Protein AF-A0A2W7NBF2-F1 (afdb_monomer)

pLDDT: mean 94.04, std 8.9, range [37.84, 98.88]

Sequence (309 aa):
MLANCMRQADPTRPVISAMTTWDKDWEIFDPLMAAHDVCGYNYELRRAPADHQRVPSRIILQTESYPRDAFANWTLVQSNNYVIGDFVWTALDYLGESGIGHWYYSGDAPGEHWERDLFPWHGAYCGGIDLLGWRKPISHYRSMLYNNTEQLYLAVREPNPDPLQITETKWAVWPTWESWTWPGFEGKELQVEVYSKYPKVRLYLNKKLIGEQATTEAQQFKATFTVPYTSGELNAVGLTDNNEVETATLKTSGDAARIKLKADRTTISANGQDLSFIAVEITDNDGVIRIHPSNPIYLYQVPVDKLRQ

Structure (mmCIF, N/CA/C/O backbone):
data_AF-A0A2W7NBF2-F1
#
_entry.id   AF-A0A2W7NBF2-F1
#
loop_
_atom_site.group_PDB
_atom_site.id
_atom_site.type_symbol
_atom_site.label_atom_id
_atom_site.label_alt_id
_atom_site.label_comp_id
_atom_site.label_asym_id
_atom_site.label_entity_id
_atom_site.label_seq_id
_atom_site.pdbx_PDB_ins_code
_atom_site.Cartn_x
_atom_site.Cartn_y
_atom_site.Cartn_z
_atom_site.occupancy
_atom_site.B_iso_or_equiv
_atom_site.auth_seq_id
_atom_site.auth_comp_id
_atom_site.auth_asym_id
_atom_site.auth_atom_id
_atom_site.pdbx_PDB_model_num
ATOM 1 N N . MET A 1 1 ? 24.271 -19.031 -24.318 1.00 81.44 1 MET A N 1
ATOM 2 C CA . MET A 1 1 ? 23.632 -18.011 -23.455 1.00 81.44 1 MET A CA 1
ATOM 3 C C . MET A 1 1 ? 22.291 -18.546 -22.982 1.00 81.44 1 MET A C 1
ATOM 5 O O . MET A 1 1 ? 21.598 -19.134 -23.805 1.00 81.44 1 MET A O 1
ATOM 9 N N . LEU A 1 2 ? 21.933 -18.350 -21.707 1.00 94.62 2 LEU A N 1
ATOM 10 C CA . LEU A 1 2 ? 20.672 -18.840 -21.118 1.00 94.62 2 LEU A CA 1
ATOM 11 C C . LEU A 1 2 ? 19.435 -18.425 -21.930 1.00 94.62 2 LEU A C 1
ATOM 13 O O . LEU A 1 2 ? 18.563 -19.254 -22.166 1.00 94.62 2 LEU A O 1
ATOM 17 N N . ALA A 1 3 ? 19.413 -17.195 -22.452 1.00 95.00 3 ALA A N 1
ATOM 18 C CA . ALA A 1 3 ? 18.319 -16.691 -23.282 1.00 95.00 3 ALA A CA 1
ATOM 19 C C . ALA A 1 3 ? 18.031 -17.568 -24.518 1.00 95.00 3 ALA A C 1
ATOM 21 O O . ALA A 1 3 ? 16.874 -17.797 -24.858 1.00 95.00 3 ALA A O 1
ATOM 22 N N . ASN A 1 4 ? 19.062 -18.128 -25.162 1.00 95.19 4 ASN A N 1
ATOM 23 C CA . ASN A 1 4 ? 18.863 -19.022 -26.309 1.00 95.19 4 ASN A CA 1
ATOM 24 C C . ASN A 1 4 ? 18.272 -20.367 -25.878 1.00 95.19 4 ASN A C 1
ATOM 26 O O . ASN A 1 4 ? 17.421 -20.898 -26.582 1.00 95.19 4 ASN A O 1
ATOM 30 N N . CYS A 1 5 ? 18.689 -20.896 -24.724 1.00 97.00 5 CYS A N 1
ATOM 31 C CA . CYS A 1 5 ? 18.106 -22.120 -24.177 1.00 97.00 5 CYS A CA 1
ATOM 32 C C . CYS A 1 5 ? 16.618 -21.922 -23.852 1.00 97.00 5 CYS A C 1
ATOM 34 O O . CYS A 1 5 ? 15.814 -22.795 -24.157 1.00 97.00 5 CYS A O 1
ATOM 36 N N . MET A 1 6 ? 16.246 -20.763 -23.290 1.00 96.94 6 MET A N 1
ATOM 37 C CA . MET A 1 6 ? 14.843 -20.432 -23.008 1.00 96.94 6 MET A CA 1
ATOM 38 C C . MET A 1 6 ? 14.016 -20.352 -24.291 1.00 96.94 6 MET A C 1
ATOM 40 O O . MET A 1 6 ? 13.002 -21.030 -24.382 1.00 96.94 6 MET A O 1
ATOM 44 N N . ARG A 1 7 ? 14.488 -19.637 -25.321 1.00 96.62 7 ARG A N 1
ATOM 45 C CA . ARG A 1 7 ? 13.776 -19.541 -26.612 1.00 96.62 7 ARG A CA 1
ATOM 46 C C . ARG A 1 7 ? 13.659 -20.880 -27.345 1.00 96.62 7 ARG A C 1
ATOM 48 O O . ARG A 1 7 ? 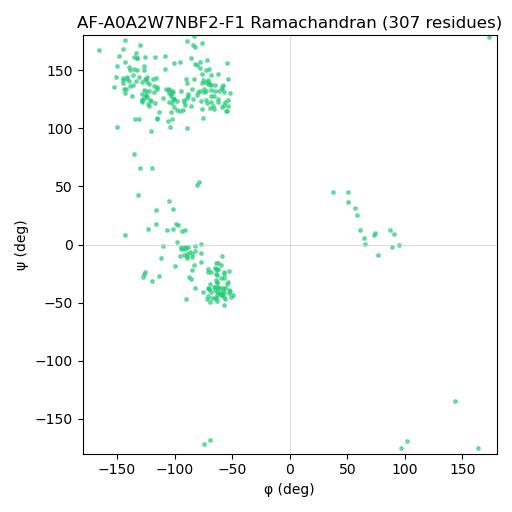12.695 -21.091 -28.071 1.00 96.62 7 ARG A O 1
ATOM 55 N N . GLN A 1 8 ? 14.631 -21.779 -27.176 1.00 97.88 8 GLN A N 1
ATOM 56 C CA . GLN A 1 8 ? 14.551 -23.142 -27.714 1.00 97.88 8 GLN A CA 1
ATOM 57 C C . GLN A 1 8 ? 13.508 -23.993 -26.982 1.00 97.88 8 GLN A C 1
ATOM 59 O O . GLN A 1 8 ? 12.835 -24.796 -27.621 1.00 97.88 8 GLN A O 1
ATOM 64 N N . ALA A 1 9 ? 13.390 -23.832 -25.663 1.00 98.00 9 ALA A N 1
ATOM 65 C CA . ALA A 1 9 ? 12.417 -24.560 -24.855 1.00 98.00 9 ALA A CA 1
ATOM 66 C C . ALA A 1 9 ? 10.990 -24.014 -25.030 1.00 98.00 9 ALA A C 1
ATOM 68 O O . ALA A 1 9 ? 10.042 -24.790 -25.123 1.00 98.00 9 ALA A O 1
ATOM 69 N N . ASP A 1 10 ? 10.844 -22.692 -25.088 1.00 98.25 10 ASP A N 1
ATOM 70 C CA . ASP A 1 10 ? 9.574 -21.997 -25.254 1.00 98.25 10 ASP A CA 1
ATOM 71 C C . ASP A 1 10 ? 9.771 -20.664 -26.004 1.00 98.25 10 ASP A C 1
ATOM 73 O O . ASP A 1 10 ? 10.181 -19.665 -25.409 1.00 98.25 10 ASP A O 1
ATOM 77 N N . PRO A 1 11 ? 9.459 -20.608 -27.309 1.00 96.75 11 PRO A N 1
ATOM 78 C CA . PRO A 1 11 ? 9.544 -19.376 -28.086 1.00 96.75 11 PRO A CA 1
ATOM 79 C C . PRO A 1 11 ? 8.309 -18.472 -27.929 1.00 96.75 11 PRO A C 1
ATOM 81 O O . PRO A 1 11 ? 8.244 -17.423 -28.565 1.00 96.75 11 PRO A O 1
ATOM 84 N N . THR A 1 12 ? 7.296 -18.875 -27.151 1.00 98.31 12 THR A N 1
ATOM 85 C CA . THR A 1 12 ? 6.005 -18.164 -27.075 1.00 98.31 12 THR A CA 1
ATOM 86 C C . THR A 1 12 ? 5.966 -17.066 -26.012 1.00 98.31 12 THR A C 1
ATOM 88 O O . THR A 1 12 ? 5.002 -16.301 -25.965 1.00 98.31 12 THR A O 1
ATOM 91 N N . ARG A 1 13 ? 6.996 -16.972 -25.161 1.00 98.06 13 ARG A N 1
ATOM 92 C CA . ARG A 1 13 ? 7.084 -16.013 -24.051 1.00 98.06 13 ARG A CA 1
ATOM 93 C C . ARG A 1 13 ? 8.373 -15.190 -24.135 1.00 98.06 13 ARG A C 1
ATOM 95 O O . ARG A 1 13 ? 9.412 -15.744 -24.490 1.00 98.06 13 ARG A O 1
ATOM 102 N N . PRO A 1 14 ? 8.327 -13.889 -23.797 1.00 97.81 14 PRO A N 1
ATOM 103 C CA . PRO A 1 14 ? 9.506 -13.034 -23.830 1.00 97.81 14 PRO A CA 1
ATOM 104 C C . PRO A 1 14 ? 10.514 -13.440 -22.752 1.00 97.81 14 PRO A C 1
ATOM 106 O O . PRO A 1 14 ? 10.155 -13.681 -21.599 1.00 97.81 14 PRO A O 1
ATOM 109 N N . VAL A 1 15 ? 11.792 -13.460 -23.115 1.00 97.94 15 VAL A N 1
ATOM 110 C CA . VAL A 1 15 ? 12.900 -13.618 -22.174 1.00 97.94 15 VAL A CA 1
ATOM 111 C C . VAL A 1 15 ? 13.194 -12.268 -21.524 1.00 97.94 15 VAL A C 1
ATOM 113 O O . VAL A 1 15 ? 13.415 -11.272 -22.214 1.00 97.94 15 VAL A O 1
ATOM 116 N N . ILE A 1 16 ? 13.253 -12.255 -20.193 1.00 97.62 16 ILE A N 1
ATOM 117 C CA . ILE A 1 16 ? 13.533 -11.082 -19.358 1.00 97.62 16 ILE A CA 1
ATOM 118 C C . ILE A 1 16 ? 14.453 -11.468 -18.191 1.00 97.62 16 ILE A C 1
ATOM 120 O O . ILE A 1 16 ? 14.434 -12.607 -17.724 1.00 97.62 16 ILE A O 1
ATOM 124 N N . SER A 1 17 ? 15.232 -10.506 -17.702 1.00 96.19 17 SER A N 1
ATOM 125 C CA . SER A 1 17 ? 15.919 -10.559 -16.410 1.00 96.19 17 SER A CA 1
ATOM 126 C C . SER A 1 17 ? 15.700 -9.256 -15.649 1.00 96.19 17 SER A C 1
ATOM 128 O O . SER A 1 17 ? 15.398 -8.235 -16.262 1.00 96.19 17 SER A O 1
ATOM 130 N N . ALA A 1 18 ? 15.908 -9.285 -14.337 1.00 96.69 18 ALA A N 1
ATOM 131 C CA . ALA A 1 18 ? 15.878 -8.112 -13.476 1.00 96.69 18 ALA A CA 1
ATOM 132 C C . ALA A 1 18 ? 17.283 -7.497 -13.354 1.00 96.69 18 ALA A C 1
ATOM 134 O O . ALA A 1 18 ? 18.216 -8.169 -12.908 1.00 96.69 18 ALA A O 1
ATOM 135 N N . MET A 1 19 ? 17.453 -6.237 -13.764 1.00 95.81 19 MET A N 1
ATOM 136 C CA . MET A 1 19 ? 18.721 -5.512 -13.643 1.00 95.81 19 MET A CA 1
ATOM 137 C C . MET A 1 19 ? 18.642 -4.490 -12.513 1.00 95.81 19 MET A C 1
ATOM 139 O O . MET A 1 19 ? 17.721 -3.677 -12.470 1.00 95.81 19 MET A O 1
ATOM 143 N N . THR A 1 20 ? 19.638 -4.504 -11.629 1.00 94.19 20 THR A N 1
ATOM 144 C CA . THR A 1 20 ? 19.791 -3.548 -10.526 1.00 94.19 20 THR A CA 1
ATOM 145 C C . THR A 1 20 ? 21.225 -3.029 -10.469 1.00 94.19 20 THR A C 1
ATOM 147 O O . THR A 1 20 ? 22.165 -3.735 -10.846 1.00 94.19 20 THR A O 1
ATOM 150 N N . THR A 1 21 ? 21.412 -1.801 -9.995 1.00 90.50 21 THR A N 1
ATOM 151 C CA . THR A 1 21 ? 22.727 -1.226 -9.693 1.00 90.50 21 THR A CA 1
ATOM 152 C C . THR A 1 21 ? 22.611 -0.320 -8.480 1.00 90.50 21 THR A C 1
ATOM 154 O O . THR A 1 21 ? 21.622 0.390 -8.326 1.00 90.50 21 THR A O 1
ATOM 157 N N . TRP A 1 22 ? 23.644 -0.328 -7.645 1.00 80.62 22 TRP A N 1
ATOM 158 C CA . TRP A 1 22 ? 23.752 0.560 -6.488 1.00 80.62 22 TRP A CA 1
ATOM 159 C C . TRP A 1 22 ? 24.905 1.566 -6.649 1.00 80.62 22 TRP A C 1
ATOM 161 O O . TRP A 1 22 ? 24.805 2.683 -6.149 1.00 80.62 22 TRP A O 1
ATOM 171 N N . ASP A 1 23 ? 25.945 1.217 -7.430 1.00 71.06 23 ASP A N 1
ATOM 172 C CA . ASP A 1 23 ? 27.239 1.926 -7.423 1.00 71.06 23 ASP A CA 1
ATOM 173 C C . ASP A 1 23 ? 27.917 2.050 -8.815 1.00 71.06 23 ASP A C 1
ATOM 175 O O . ASP A 1 23 ? 29.090 2.418 -8.899 1.00 71.06 23 ASP A O 1
ATOM 179 N N . LYS A 1 24 ? 27.242 1.680 -9.920 1.00 67.75 24 LYS A N 1
ATOM 180 C CA . LYS A 1 24 ? 27.842 1.586 -11.277 1.00 67.75 24 LYS A CA 1
ATOM 181 C C . LYS A 1 24 ? 26.986 2.205 -12.387 1.00 67.75 24 LYS A C 1
ATOM 183 O O . LYS A 1 24 ? 25.768 2.314 -12.235 1.00 67.75 24 LYS A O 1
ATOM 188 N N . ASP A 1 25 ? 27.637 2.498 -13.520 1.00 85.12 25 ASP A N 1
ATOM 189 C CA . ASP A 1 25 ? 27.030 2.956 -14.779 1.00 85.12 25 ASP A CA 1
ATOM 190 C C . ASP A 1 25 ? 25.928 2.002 -15.245 1.00 85.12 25 ASP A C 1
ATOM 192 O O . ASP A 1 25 ? 26.165 0.822 -15.498 1.00 85.12 25 ASP A O 1
ATOM 196 N N . TRP A 1 26 ? 24.708 2.519 -15.359 1.00 92.62 26 TRP A N 1
ATOM 197 C CA . TRP A 1 26 ? 23.523 1.753 -15.744 1.00 92.62 26 TRP A CA 1
ATOM 198 C C . TRP A 1 26 ? 23.622 1.187 -17.166 1.00 92.62 26 TRP A C 1
ATOM 200 O O . TRP A 1 26 ? 23.167 0.076 -17.438 1.00 92.62 26 TRP A O 1
ATOM 210 N N . GLU A 1 27 ? 24.290 1.916 -18.058 1.00 92.44 27 GLU A N 1
ATOM 211 C CA . GLU A 1 27 ? 24.524 1.545 -19.452 1.00 92.44 27 GLU A CA 1
ATOM 212 C C . GLU A 1 27 ? 25.365 0.266 -19.598 1.00 92.44 27 GLU A C 1
ATOM 214 O O . GLU A 1 27 ? 25.331 -0.377 -20.649 1.00 92.44 27 GLU A O 1
ATOM 219 N N . ILE A 1 28 ? 26.055 -0.185 -18.539 1.00 93.06 28 ILE A N 1
ATOM 220 C CA . ILE A 1 28 ? 26.759 -1.476 -18.544 1.00 93.06 28 ILE A CA 1
ATOM 221 C C . ILE A 1 28 ? 25.818 -2.649 -18.860 1.00 93.06 28 ILE A C 1
ATOM 223 O O . ILE A 1 28 ? 26.259 -3.681 -19.370 1.00 93.06 28 ILE A O 1
ATOM 227 N N . PHE A 1 29 ? 24.520 -2.496 -18.583 1.00 94.94 29 PHE A N 1
ATOM 228 C CA . PHE A 1 29 ? 23.514 -3.510 -18.864 1.00 94.94 29 PHE A CA 1
ATOM 229 C C . PHE A 1 29 ? 23.021 -3.507 -20.310 1.00 94.94 29 PHE A C 1
ATOM 231 O O . PHE A 1 29 ? 22.294 -4.427 -20.674 1.00 94.94 29 PHE A O 1
ATOM 238 N N . ASP A 1 30 ? 23.417 -2.562 -21.167 1.00 94.94 30 ASP A N 1
ATOM 239 C CA . ASP A 1 30 ? 22.911 -2.495 -22.543 1.00 94.94 30 ASP A CA 1
ATOM 240 C C . ASP A 1 30 ? 23.135 -3.770 -23.362 1.00 94.94 30 ASP A C 1
ATOM 242 O O . ASP A 1 30 ? 22.179 -4.226 -23.996 1.00 94.94 30 ASP A O 1
ATOM 246 N N . PRO A 1 31 ? 24.328 -4.404 -23.348 1.00 94.81 31 PRO A N 1
ATOM 247 C CA . PRO A 1 31 ? 24.522 -5.655 -24.074 1.00 94.81 31 PRO A CA 1
ATOM 248 C C . PRO A 1 31 ? 23.640 -6.783 -23.527 1.00 94.81 31 PRO A C 1
ATOM 250 O O . PRO A 1 31 ? 23.194 -7.642 -24.285 1.00 94.81 31 PRO A O 1
ATOM 253 N N . LEU A 1 32 ? 23.363 -6.774 -22.217 1.00 94.94 32 LEU A N 1
ATOM 254 C CA . LEU A 1 32 ? 22.469 -7.741 -21.588 1.00 94.94 32 LEU A CA 1
ATOM 255 C C . LEU A 1 32 ? 21.013 -7.468 -21.982 1.00 94.94 32 LEU A C 1
ATOM 257 O O . LEU A 1 32 ? 20.313 -8.391 -22.383 1.00 94.94 32 LEU A O 1
ATOM 261 N N . MET A 1 33 ? 20.560 -6.217 -21.922 1.00 96.06 33 MET A N 1
ATOM 262 C CA . MET A 1 33 ? 19.227 -5.783 -22.355 1.00 96.06 33 MET A CA 1
ATOM 263 C C . MET A 1 33 ? 18.969 -6.119 -23.825 1.00 96.06 33 MET A C 1
ATOM 265 O O . MET A 1 33 ? 17.902 -6.620 -24.152 1.00 96.06 33 MET A O 1
ATOM 269 N N . ALA A 1 34 ? 19.966 -5.947 -24.697 1.00 95.69 34 ALA A N 1
ATOM 270 C CA . ALA A 1 34 ? 19.869 -6.303 -26.113 1.00 95.69 34 ALA A CA 1
ATOM 271 C C . ALA A 1 34 ? 19.698 -7.815 -26.367 1.00 95.69 34 ALA A C 1
ATOM 273 O O . ALA A 1 34 ? 19.244 -8.209 -27.438 1.00 95.69 34 ALA A O 1
ATOM 274 N N . ALA A 1 35 ? 20.058 -8.670 -25.404 1.00 95.69 35 ALA A N 1
ATOM 275 C CA . ALA A 1 35 ? 19.840 -10.113 -25.490 1.00 95.69 35 ALA A CA 1
ATOM 276 C C . ALA A 1 35 ? 18.435 -10.551 -25.020 1.00 95.69 35 ALA A C 1
ATOM 278 O O . ALA A 1 35 ? 18.064 -11.713 -25.239 1.00 95.69 35 ALA A O 1
ATOM 279 N N . HIS A 1 36 ? 17.669 -9.653 -24.391 1.00 97.12 36 HIS A N 1
ATOM 280 C CA . HIS A 1 36 ? 16.326 -9.886 -23.858 1.00 97.12 36 HIS A CA 1
ATOM 281 C C . HIS A 1 36 ? 15.237 -9.343 -24.790 1.00 97.12 36 HIS A C 1
ATOM 283 O O . HIS A 1 36 ? 15.475 -8.436 -25.581 1.00 97.12 36 HIS A O 1
ATOM 289 N N . ASP A 1 37 ? 14.033 -9.904 -24.680 1.00 97.69 37 ASP A N 1
ATOM 290 C CA . ASP A 1 37 ? 12.863 -9.441 -25.436 1.00 97.69 37 ASP A CA 1
ATOM 291 C C . ASP A 1 37 ? 12.158 -8.280 -24.703 1.00 97.69 37 ASP A C 1
ATOM 293 O O . ASP A 1 37 ? 11.592 -7.388 -25.330 1.00 97.69 37 ASP A O 1
ATOM 297 N N . VAL A 1 38 ? 12.240 -8.266 -23.365 1.00 98.25 38 VAL A N 1
ATOM 298 C CA . VAL A 1 38 ? 11.801 -7.177 -22.477 1.00 98.25 38 VAL A CA 1
ATOM 299 C C . VAL A 1 38 ? 12.903 -6.907 -21.454 1.00 98.25 38 VAL A C 1
ATOM 301 O O . VAL A 1 38 ? 13.542 -7.835 -20.962 1.00 98.25 38 VAL A O 1
ATOM 304 N N . CYS A 1 39 ? 13.139 -5.641 -21.123 1.00 98.25 39 CYS A N 1
ATOM 305 C CA . CYS A 1 39 ? 14.195 -5.222 -20.205 1.00 98.25 39 CYS A CA 1
ATOM 306 C C . CYS A 1 39 ? 13.623 -4.942 -18.811 1.00 98.25 39 CYS A C 1
ATOM 308 O O . CYS A 1 39 ? 12.787 -4.050 -18.661 1.00 98.25 39 CYS A O 1
ATOM 310 N N . GLY A 1 40 ? 14.078 -5.695 -17.806 1.00 98.25 40 GLY A N 1
ATOM 311 C CA . GLY A 1 40 ? 13.634 -5.560 -16.420 1.00 98.25 40 GLY A CA 1
ATOM 312 C C . GLY A 1 40 ? 14.456 -4.550 -15.625 1.00 98.25 40 GLY A C 1
ATOM 313 O O . GLY A 1 40 ? 15.683 -4.606 -15.611 1.00 98.25 40 GLY A O 1
ATOM 314 N N . TYR A 1 41 ? 13.783 -3.605 -14.977 1.00 98.19 41 TYR A N 1
ATOM 315 C CA . TYR A 1 41 ? 14.399 -2.538 -14.189 1.00 98.19 41 TYR A CA 1
ATOM 316 C C . TYR A 1 41 ? 14.027 -2.769 -12.725 1.00 98.19 41 TYR A C 1
ATOM 318 O O . TYR A 1 41 ? 12.858 -2.657 -12.378 1.00 98.19 41 TYR A O 1
ATOM 326 N N . ASN A 1 42 ? 14.986 -3.073 -11.855 1.00 98.00 42 ASN A N 1
ATOM 327 C CA . ASN A 1 42 ? 14.751 -3.117 -10.411 1.00 98.00 42 ASN A CA 1
ATOM 328 C C . ASN A 1 42 ? 15.079 -1.751 -9.816 1.00 98.00 42 ASN A C 1
ATOM 330 O O . ASN A 1 42 ? 16.236 -1.345 -9.851 1.00 98.00 42 ASN A O 1
ATOM 334 N N . TYR A 1 43 ? 14.077 -1.060 -9.269 1.00 96.81 43 TYR A N 1
ATOM 335 C CA . TYR A 1 43 ? 14.194 0.237 -8.581 1.00 96.81 43 TYR A CA 1
ATOM 336 C C . TYR A 1 43 ? 14.723 1.400 -9.444 1.00 96.81 43 TYR A C 1
ATOM 338 O O . TYR A 1 43 ? 15.073 2.467 -8.934 1.00 96.81 43 TYR A O 1
ATOM 346 N N . GLU A 1 44 ? 14.782 1.216 -10.763 1.00 96.25 44 GLU A N 1
ATOM 347 C CA . GLU A 1 44 ? 15.478 2.111 -11.693 1.00 96.25 44 GLU A CA 1
ATOM 348 C C . GLU A 1 44 ? 14.567 2.666 -12.803 1.00 96.25 44 GLU A C 1
ATOM 350 O O . GLU A 1 44 ? 15.059 3.277 -13.752 1.00 96.25 44 GLU A O 1
ATOM 355 N N . LEU A 1 45 ? 13.234 2.536 -12.699 1.00 96.94 45 LEU A N 1
ATOM 356 C CA . LEU A 1 45 ? 12.299 2.993 -13.745 1.00 96.94 45 LEU A CA 1
ATOM 357 C C . LEU A 1 45 ? 12.432 4.483 -14.092 1.00 96.94 45 LEU A C 1
ATOM 359 O O . LEU A 1 45 ? 12.166 4.874 -15.227 1.00 96.94 45 LEU A O 1
ATOM 363 N N . ARG A 1 46 ? 12.951 5.308 -13.171 1.00 95.50 46 ARG A N 1
ATOM 364 C CA . ARG A 1 46 ? 13.317 6.715 -13.427 1.00 95.50 46 ARG A CA 1
ATOM 365 C C . ARG A 1 46 ? 14.239 6.911 -14.640 1.00 95.50 46 ARG A C 1
ATOM 367 O O . ARG A 1 46 ? 14.274 7.999 -15.206 1.00 95.50 46 ARG A O 1
ATOM 374 N N . ARG A 1 47 ? 14.983 5.879 -15.048 1.00 95.56 47 ARG A N 1
ATOM 375 C CA . ARG A 1 47 ? 15.886 5.905 -16.209 1.00 95.56 47 ARG A CA 1
ATOM 376 C C . ARG A 1 47 ? 15.187 5.654 -17.540 1.00 95.56 47 ARG A C 1
ATOM 378 O O . ARG A 1 47 ? 15.749 5.989 -18.582 1.00 95.56 47 ARG A O 1
ATOM 385 N N . ALA A 1 48 ? 13.971 5.105 -17.521 1.00 97.38 48 ALA A N 1
ATOM 386 C CA . ALA A 1 48 ? 13.257 4.685 -18.721 1.00 97.38 48 ALA A CA 1
ATOM 387 C C . ALA A 1 48 ? 13.139 5.789 -19.794 1.00 97.38 48 ALA A C 1
ATOM 389 O O . ALA A 1 48 ? 13.378 5.477 -20.959 1.00 97.38 48 ALA A O 1
ATOM 390 N N . PRO A 1 49 ? 12.864 7.072 -19.467 1.00 97.88 49 PRO A N 1
ATOM 391 C CA . PRO A 1 49 ? 12.817 8.126 -20.483 1.00 97.88 49 PRO A CA 1
ATOM 392 C C . PRO A 1 49 ? 14.142 8.385 -21.203 1.00 97.88 49 PRO A C 1
ATOM 394 O O . PRO A 1 49 ? 14.159 8.514 -22.426 1.00 97.88 49 PRO A O 1
ATOM 397 N N . ALA A 1 50 ? 15.256 8.433 -20.469 1.00 96.69 50 ALA A N 1
ATOM 398 C CA . ALA A 1 50 ? 16.574 8.633 -21.068 1.00 96.69 50 ALA A CA 1
ATOM 399 C C . ALA A 1 50 ? 16.997 7.414 -21.903 1.00 96.69 50 ALA A C 1
ATOM 401 O O . ALA A 1 50 ? 17.505 7.558 -23.015 1.00 96.69 50 ALA A O 1
ATOM 402 N N . ASP A 1 51 ? 16.720 6.206 -21.408 1.00 97.19 51 ASP A N 1
ATOM 403 C CA . ASP A 1 51 ? 17.004 4.979 -22.148 1.00 97.19 51 ASP A CA 1
ATOM 404 C C . ASP A 1 51 ? 16.162 4.840 -23.410 1.00 97.19 51 ASP A C 1
ATOM 406 O O . ASP A 1 51 ? 16.683 4.378 -24.420 1.00 97.19 51 ASP A O 1
ATOM 410 N N . HIS A 1 52 ? 14.898 5.263 -23.398 1.00 97.94 52 HIS A N 1
ATOM 411 C CA . HIS A 1 52 ? 14.062 5.225 -24.594 1.00 97.94 52 HIS A CA 1
ATOM 412 C C . HIS A 1 52 ? 14.580 6.169 -25.685 1.00 97.94 52 HIS A C 1
ATOM 414 O O . HIS A 1 52 ? 14.563 5.812 -26.858 1.00 97.94 52 HIS A O 1
ATOM 420 N N . GLN A 1 53 ? 15.119 7.340 -25.327 1.00 97.88 53 GLN A N 1
ATOM 421 C CA . GLN A 1 53 ? 15.765 8.223 -26.309 1.00 97.88 53 GLN A CA 1
ATOM 422 C C . GLN A 1 53 ? 16.992 7.562 -26.953 1.00 97.88 53 GLN A C 1
ATOM 424 O O . GLN A 1 53 ? 17.244 7.736 -28.145 1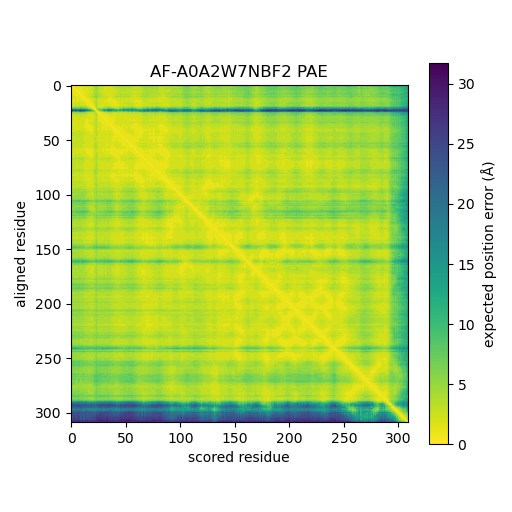.00 97.88 53 GLN A O 1
ATOM 429 N N . ARG A 1 54 ? 17.753 6.797 -26.168 1.00 96.81 54 ARG A N 1
ATOM 430 C CA . ARG A 1 54 ? 18.994 6.148 -26.601 1.00 96.81 54 ARG A CA 1
ATOM 431 C C . ARG A 1 54 ? 18.754 4.836 -27.352 1.00 96.81 54 ARG A C 1
ATOM 433 O O . ARG A 1 54 ? 19.461 4.542 -28.311 1.00 96.81 54 ARG A O 1
ATOM 440 N N . VAL A 1 55 ? 17.762 4.057 -26.923 1.00 97.56 55 VAL A N 1
ATOM 441 C CA . VAL A 1 55 ? 17.367 2.759 -27.488 1.00 97.56 55 VAL A CA 1
ATOM 442 C C . VAL A 1 55 ? 15.834 2.698 -27.618 1.00 97.56 55 VAL A C 1
ATOM 444 O O . VAL A 1 55 ? 15.168 2.042 -26.814 1.00 97.56 55 VAL A O 1
ATOM 447 N N . PRO A 1 56 ? 15.243 3.339 -28.646 1.00 97.75 56 PRO A N 1
ATOM 448 C CA . PRO A 1 56 ? 13.784 3.456 -28.777 1.00 97.75 56 PRO A CA 1
ATOM 449 C C . PRO A 1 56 ? 13.034 2.129 -28.935 1.00 97.75 56 PRO A C 1
ATOM 451 O O . PRO A 1 56 ? 11.839 2.058 -28.662 1.00 97.75 56 PRO A O 1
ATOM 454 N N . SER A 1 57 ? 13.717 1.066 -29.367 1.00 97.31 57 SER A N 1
ATOM 455 C CA . SER A 1 57 ? 13.140 -0.278 -29.500 1.00 97.31 57 SER A CA 1
ATOM 456 C C . SER A 1 57 ? 12.999 -1.027 -28.172 1.00 97.31 57 SER A C 1
ATOM 458 O O . SER A 1 57 ? 12.431 -2.118 -28.151 1.00 97.31 57 SER A O 1
ATOM 460 N N . ARG A 1 58 ? 13.536 -0.488 -27.069 1.00 97.56 58 ARG A N 1
ATOM 461 C CA . ARG A 1 58 ? 13.520 -1.147 -25.764 1.00 97.56 58 ARG A CA 1
ATOM 462 C C . ARG A 1 58 ? 12.111 -1.149 -25.174 1.00 97.56 58 ARG A C 1
ATOM 464 O O . ARG A 1 58 ? 11.545 -0.092 -24.912 1.00 97.56 58 ARG A O 1
ATOM 471 N N . ILE A 1 59 ? 11.597 -2.343 -24.895 1.00 98.44 59 ILE A N 1
ATOM 472 C CA . ILE A 1 59 ? 10.405 -2.545 -24.068 1.00 98.44 59 ILE A CA 1
ATOM 473 C C . ILE A 1 59 ? 10.866 -2.675 -22.618 1.00 98.44 59 ILE A C 1
ATOM 475 O O . ILE A 1 59 ? 11.743 -3.487 -22.318 1.00 98.44 59 ILE A O 1
ATOM 479 N N . ILE A 1 60 ? 10.300 -1.866 -21.728 1.00 98.69 60 ILE A N 1
ATOM 480 C CA . ILE A 1 60 ? 10.742 -1.716 -20.342 1.00 98.69 60 ILE A CA 1
ATOM 481 C C . ILE A 1 60 ? 9.652 -2.219 -19.402 1.00 98.69 60 ILE A C 1
ATOM 483 O O . ILE A 1 60 ? 8.486 -1.861 -19.540 1.00 98.69 60 ILE A O 1
ATOM 487 N N . LEU A 1 61 ? 10.043 -3.009 -18.410 1.00 98.75 61 LEU A N 1
ATOM 488 C CA . LEU A 1 61 ? 9.194 -3.412 -17.296 1.00 98.75 61 LEU A CA 1
ATOM 489 C C . LEU A 1 61 ? 9.933 -3.103 -15.996 1.00 98.75 61 LEU A C 1
ATOM 491 O O . LEU A 1 61 ? 11.079 -3.522 -15.844 1.00 98.75 61 LEU A O 1
ATOM 495 N N . GLN A 1 62 ? 9.300 -2.417 -15.043 1.00 98.50 62 GLN A N 1
ATOM 496 C CA . GLN A 1 62 ? 9.868 -2.359 -13.698 1.00 98.50 62 GLN A CA 1
ATOM 497 C C . GLN A 1 62 ? 9.613 -3.695 -13.000 1.00 98.50 62 GLN A C 1
ATOM 499 O O . GLN A 1 62 ? 8.473 -4.038 -12.693 1.00 98.50 62 GLN A O 1
ATOM 504 N N . THR A 1 63 ? 10.675 -4.475 -12.819 1.00 98.50 63 THR A N 1
ATOM 505 C CA . THR A 1 63 ? 10.617 -5.836 -12.275 1.00 98.50 63 THR A CA 1
ATOM 506 C C . THR A 1 63 ? 10.622 -5.866 -10.751 1.00 98.50 63 THR A C 1
ATOM 508 O O . THR A 1 63 ? 10.107 -6.824 -10.186 1.00 98.50 63 THR A O 1
ATOM 511 N N . GLU A 1 64 ? 11.118 -4.811 -10.101 1.00 98.31 64 GLU A N 1
ATOM 512 C CA . GLU A 1 64 ? 10.962 -4.564 -8.664 1.00 98.31 64 GLU A CA 1
ATOM 513 C C . GLU A 1 64 ? 10.836 -3.063 -8.398 1.00 98.31 64 GLU A C 1
ATOM 515 O O . GLU A 1 64 ? 11.538 -2.257 -9.014 1.00 98.31 64 GLU A O 1
ATOM 520 N N . SER A 1 65 ? 9.980 -2.678 -7.453 1.00 98.19 65 SER A N 1
ATOM 521 C CA . SER A 1 65 ? 9.826 -1.287 -7.034 1.00 98.19 65 SER A CA 1
ATOM 522 C C . SER A 1 65 ? 9.579 -1.129 -5.543 1.00 98.19 65 SER A C 1
ATOM 524 O O . SER A 1 65 ? 9.105 -2.046 -4.870 1.00 98.19 65 SER A O 1
ATOM 526 N N . TYR A 1 66 ? 9.901 0.052 -5.011 1.00 97.94 66 TYR A N 1
ATOM 527 C CA . TYR A 1 66 ? 9.632 0.363 -3.613 1.00 97.94 66 TYR A CA 1
ATOM 528 C C . TYR A 1 66 ? 8.143 0.651 -3.387 1.00 97.94 66 TYR A C 1
ATOM 530 O O . TYR A 1 66 ? 7.530 1.375 -4.180 1.00 97.94 66 TYR A O 1
ATOM 538 N N . PRO A 1 67 ? 7.553 0.206 -2.260 1.00 96.81 67 PRO A N 1
ATOM 539 C CA . PRO A 1 67 ? 6.156 0.492 -1.963 1.00 96.81 67 PRO A CA 1
ATOM 540 C C . PRO A 1 67 ? 5.821 1.986 -1.909 1.00 96.81 67 PRO A C 1
ATOM 542 O O . PRO A 1 67 ? 4.761 2.391 -2.392 1.00 96.81 67 PRO A O 1
ATOM 545 N N . ARG A 1 68 ? 6.744 2.794 -1.373 1.00 95.25 68 ARG A N 1
ATOM 546 C CA . ARG A 1 68 ? 6.639 4.258 -1.253 1.00 95.25 68 ARG A CA 1
ATOM 547 C C . ARG A 1 68 ? 6.563 4.997 -2.590 1.00 95.25 68 ARG A C 1
ATOM 549 O O . ARG A 1 68 ? 5.928 6.045 -2.659 1.00 95.25 68 ARG A O 1
ATOM 556 N N . ASP A 1 69 ? 7.107 4.419 -3.658 1.00 97.12 69 ASP A N 1
ATOM 557 C CA . ASP A 1 69 ? 7.195 5.067 -4.972 1.00 97.12 69 ASP A CA 1
ATOM 558 C C . ASP A 1 69 ? 5.984 4.769 -5.869 1.00 97.12 69 ASP A C 1
ATOM 560 O O . ASP A 1 69 ? 5.998 5.069 -7.063 1.00 97.12 69 ASP A O 1
ATOM 564 N N . ALA A 1 70 ? 4.908 4.198 -5.309 1.00 97.62 70 ALA A N 1
ATOM 565 C CA . ALA A 1 70 ? 3.745 3.724 -6.061 1.00 97.62 70 ALA A CA 1
ATOM 566 C C . ALA A 1 70 ? 3.195 4.752 -7.067 1.00 97.62 70 ALA A C 1
ATOM 568 O O . ALA A 1 70 ? 2.913 4.386 -8.206 1.00 97.62 70 ALA A O 1
ATOM 569 N N . PHE A 1 71 ? 3.079 6.029 -6.678 1.00 98.38 71 PHE A N 1
ATOM 570 C CA . PHE A 1 71 ? 2.601 7.076 -7.587 1.00 98.38 71 PHE A CA 1
ATOM 571 C C . PHE A 1 71 ? 3.595 7.378 -8.704 1.00 98.38 71 PHE A C 1
ATOM 573 O O . PHE A 1 71 ? 3.218 7.385 -9.867 1.00 98.38 71 PHE A O 1
ATOM 580 N N . ALA A 1 72 ? 4.866 7.596 -8.356 1.00 98.12 72 ALA A N 1
ATOM 581 C CA . ALA A 1 72 ? 5.901 7.937 -9.325 1.00 98.12 72 ALA A CA 1
ATOM 582 C C . ALA A 1 72 ? 6.053 6.836 -10.387 1.00 98.12 72 ALA A C 1
ATOM 584 O O . ALA A 1 72 ? 6.140 7.126 -11.581 1.00 98.12 72 ALA A O 1
ATOM 585 N N . ASN A 1 73 ? 6.003 5.572 -9.959 1.00 98.38 73 ASN A N 1
ATOM 586 C CA . ASN A 1 73 ? 6.046 4.423 -10.857 1.00 98.38 73 ASN A CA 1
ATOM 587 C C . ASN A 1 73 ? 4.792 4.339 -11.726 1.00 98.38 73 ASN A C 1
ATOM 589 O O . ASN A 1 73 ? 4.905 4.191 -12.941 1.00 98.38 73 ASN A O 1
ATOM 593 N N . TRP A 1 74 ? 3.607 4.504 -11.131 1.00 98.44 74 TRP A N 1
ATOM 594 C CA . TRP A 1 74 ? 2.352 4.547 -11.876 1.00 98.44 74 TRP A CA 1
ATOM 595 C C . TRP A 1 74 ? 2.367 5.641 -12.949 1.00 98.44 74 TRP A C 1
ATOM 597 O O . TRP A 1 74 ? 2.061 5.355 -14.102 1.00 98.44 74 TRP A O 1
ATOM 607 N N . THR A 1 75 ? 2.803 6.860 -12.620 1.00 98.38 75 THR A N 1
ATOM 608 C CA . THR A 1 75 ? 2.907 7.966 -13.581 1.00 98.38 75 THR A CA 1
ATOM 609 C C . THR A 1 75 ? 3.830 7.612 -14.745 1.00 98.38 75 THR A C 1
ATOM 611 O O . THR A 1 75 ? 3.484 7.876 -15.898 1.00 98.38 75 THR A O 1
ATOM 614 N N . LEU A 1 76 ? 4.983 6.984 -14.477 1.00 98.44 76 LEU A N 1
ATOM 615 C CA . LEU A 1 76 ? 5.904 6.552 -15.530 1.00 98.44 76 LEU A CA 1
ATOM 616 C C . LEU A 1 76 ? 5.290 5.468 -16.422 1.00 98.44 76 LEU A C 1
ATOM 618 O O . LEU A 1 76 ? 5.465 5.541 -17.635 1.00 98.44 76 LEU A O 1
ATOM 622 N N . VAL A 1 77 ? 4.542 4.520 -15.856 1.00 98.38 77 VAL A N 1
ATOM 623 C CA . VAL A 1 77 ? 3.812 3.499 -16.627 1.00 98.38 77 VAL A CA 1
ATOM 624 C C . VAL A 1 77 ? 2.722 4.144 -17.492 1.00 98.38 77 VAL A C 1
ATOM 626 O O . VAL A 1 77 ? 2.629 3.853 -18.678 1.00 98.38 77 VAL A O 1
ATOM 629 N N . GLN A 1 78 ? 1.919 5.060 -16.938 1.00 97.62 78 GLN A N 1
ATOM 630 C CA . GLN A 1 78 ? 0.820 5.695 -17.679 1.00 97.62 78 GLN A CA 1
ATOM 631 C C . GLN A 1 78 ? 1.304 6.637 -18.787 1.00 97.62 78 GLN A C 1
ATOM 633 O O . GLN A 1 78 ? 0.663 6.754 -19.830 1.00 97.62 78 GLN A O 1
ATOM 638 N N . SER A 1 79 ? 2.426 7.323 -18.568 1.00 97.50 79 SER A N 1
ATOM 639 C CA . SER A 1 79 ? 2.892 8.383 -19.471 1.00 97.50 79 SER A CA 1
ATOM 640 C C . SER A 1 79 ? 3.790 7.876 -20.600 1.00 97.50 79 SER A C 1
ATOM 642 O O . SER A 1 79 ? 4.106 8.641 -21.509 1.00 97.50 79 SER A O 1
ATOM 644 N N . ASN A 1 80 ? 4.229 6.614 -20.555 1.00 98.25 80 ASN A N 1
ATOM 645 C CA . ASN A 1 80 ? 5.229 6.080 -21.476 1.00 98.25 80 ASN A CA 1
ATOM 646 C C . ASN A 1 80 ? 4.801 4.711 -22.017 1.00 98.25 80 ASN A C 1
ATOM 648 O O . ASN A 1 80 ? 4.885 3.705 -21.323 1.00 98.25 80 ASN A O 1
ATOM 652 N N . ASN A 1 81 ? 4.418 4.648 -23.294 1.00 97.69 81 ASN A N 1
ATOM 653 C CA . ASN A 1 81 ? 3.951 3.411 -23.941 1.00 97.69 81 ASN A CA 1
ATOM 654 C C . ASN A 1 81 ? 5.015 2.297 -24.049 1.00 97.69 81 ASN A C 1
ATOM 656 O O . ASN A 1 81 ? 4.673 1.146 -24.315 1.00 97.69 81 ASN A O 1
ATOM 660 N N . TYR A 1 82 ? 6.292 2.633 -23.860 1.00 98.00 82 TYR A N 1
ATOM 661 C CA . TYR A 1 82 ? 7.412 1.694 -23.807 1.00 98.00 82 TYR A CA 1
ATOM 662 C C . TYR A 1 82 ? 7.654 1.123 -22.403 1.00 98.00 82 TYR A C 1
ATOM 664 O O . TYR A 1 82 ? 8.481 0.225 -22.260 1.00 98.00 82 TYR A O 1
ATOM 672 N N . VAL A 1 83 ? 6.951 1.615 -21.377 1.00 98.62 83 VAL A N 1
ATOM 673 C CA . VAL A 1 83 ? 6.948 1.053 -20.023 1.00 98.62 83 VAL A CA 1
ATOM 674 C C . VAL A 1 83 ? 5.666 0.248 -19.837 1.00 98.62 83 VAL A C 1
ATOM 676 O O . VAL A 1 83 ? 4.580 0.804 -19.723 1.00 98.62 83 VAL A O 1
ATOM 679 N N . ILE A 1 84 ? 5.781 -1.077 -19.802 1.00 98.31 84 ILE A N 1
ATOM 680 C CA . ILE A 1 84 ? 4.617 -1.974 -19.866 1.00 98.31 84 ILE A CA 1
ATOM 681 C C . ILE A 1 84 ? 4.054 -2.374 -18.496 1.00 98.31 84 ILE A C 1
ATOM 683 O O . ILE A 1 84 ? 3.047 -3.075 -18.438 1.00 98.31 84 ILE A O 1
ATOM 687 N N . GLY A 1 85 ? 4.685 -1.958 -17.394 1.00 97.94 85 GLY A N 1
ATOM 688 C CA . GLY A 1 85 ? 4.182 -2.240 -16.051 1.00 97.94 85 GLY A CA 1
ATOM 689 C C . GLY A 1 85 ? 5.195 -2.047 -14.925 1.00 97.94 85 GLY A C 1
ATOM 690 O O . GLY A 1 85 ? 6.329 -1.608 -15.141 1.00 97.94 85 GLY A O 1
ATOM 691 N N . ASP A 1 86 ? 4.750 -2.414 -13.725 1.00 98.00 86 ASP A N 1
ATOM 692 C CA . ASP A 1 86 ? 5.469 -2.307 -12.457 1.00 98.00 86 ASP A CA 1
ATOM 693 C C . ASP A 1 86 ? 5.138 -3.501 -11.551 1.00 98.00 86 ASP A C 1
ATOM 695 O O . ASP A 1 86 ? 3.968 -3.853 -11.381 1.00 98.00 86 ASP A O 1
ATOM 699 N N . PHE A 1 87 ? 6.167 -4.099 -10.953 1.00 98.38 87 PHE A N 1
ATOM 700 C CA . PHE A 1 87 ? 6.055 -5.127 -9.924 1.00 98.38 87 PHE A CA 1
ATOM 701 C C . PHE A 1 87 ? 6.633 -4.592 -8.617 1.00 98.38 87 PHE A C 1
ATOM 703 O O . PHE A 1 87 ? 7.838 -4.427 -8.467 1.00 98.38 87 PHE A O 1
ATOM 710 N N . VAL A 1 88 ? 5.767 -4.327 -7.646 1.00 98.06 88 VAL A N 1
ATOM 711 C CA . VAL A 1 88 ? 6.195 -3.881 -6.318 1.00 98.06 88 VAL A CA 1
ATOM 712 C C . VAL A 1 88 ? 6.866 -5.003 -5.526 1.00 98.06 88 VAL A C 1
ATOM 714 O O . VAL A 1 88 ? 6.371 -6.130 -5.492 1.00 98.06 88 VAL A O 1
ATOM 717 N N . TRP A 1 89 ? 7.937 -4.660 -4.811 1.00 98.38 89 TRP A N 1
ATOM 718 C CA . TRP A 1 89 ? 8.475 -5.440 -3.705 1.00 98.38 89 TRP A CA 1
ATOM 719 C C . TRP A 1 89 ? 7.814 -5.031 -2.372 1.00 98.38 89 TRP A C 1
ATOM 721 O O . TRP A 1 89 ? 8.159 -4.000 -1.807 1.00 98.38 89 TRP A O 1
ATOM 731 N N . THR A 1 90 ? 6.840 -5.760 -1.833 1.00 98.06 90 THR A N 1
ATOM 732 C CA . THR A 1 90 ? 6.209 -6.982 -2.363 1.00 98.06 90 THR A CA 1
ATOM 733 C C . THR A 1 90 ? 4.683 -6.885 -2.348 1.00 98.06 90 THR A C 1
ATOM 735 O O . THR A 1 90 ? 4.081 -5.938 -1.829 1.00 98.06 90 THR A O 1
ATOM 738 N N . ALA A 1 91 ? 4.016 -7.861 -2.965 1.00 97.56 91 ALA A N 1
ATOM 739 C CA . ALA A 1 91 ? 2.564 -7.979 -2.872 1.00 97.56 91 ALA A CA 1
ATOM 740 C C . ALA A 1 91 ? 2.117 -8.425 -1.467 1.00 97.56 91 ALA A C 1
ATOM 742 O O . ALA A 1 91 ? 1.193 -7.834 -0.911 1.00 97.56 91 ALA A O 1
ATOM 743 N N . LEU A 1 92 ? 2.797 -9.422 -0.901 1.00 98.19 92 LEU A N 1
ATOM 744 C CA . LEU A 1 92 ? 2.524 -10.044 0.393 1.00 98.19 92 LEU A CA 1
ATOM 745 C C . LEU A 1 92 ? 3.818 -10.058 1.210 1.00 98.19 92 LEU A C 1
ATOM 747 O O . LEU A 1 92 ? 4.873 -10.359 0.653 1.00 98.19 92 LEU A O 1
ATOM 751 N N . ASP A 1 93 ? 3.724 -9.779 2.506 1.00 98.25 93 ASP A N 1
ATOM 752 C CA . ASP A 1 93 ? 4.816 -10.027 3.444 1.00 98.25 93 ASP A CA 1
ATOM 753 C C . ASP A 1 93 ? 5.268 -11.494 3.374 1.00 98.25 93 ASP A C 1
ATOM 755 O O . ASP A 1 93 ? 4.513 -12.397 3.005 1.00 98.25 93 ASP A O 1
ATOM 759 N N . TYR A 1 94 ? 6.510 -11.760 3.762 1.00 98.00 94 TYR A N 1
ATOM 760 C CA . TYR A 1 94 ? 7.064 -13.112 3.729 1.00 98.00 94 TYR A CA 1
ATOM 761 C C . TYR A 1 94 ? 8.085 -13.330 4.850 1.00 98.00 94 TYR A C 1
ATOM 763 O O . TYR A 1 94 ? 8.576 -12.386 5.460 1.00 98.00 94 TYR A O 1
ATOM 771 N N . LEU A 1 95 ? 8.382 -14.593 5.160 1.00 97.25 95 LEU A N 1
ATOM 772 C CA . LEU A 1 95 ? 9.394 -14.964 6.156 1.00 97.25 95 LEU A CA 1
ATOM 773 C C . LEU A 1 95 ? 10.797 -14.960 5.532 1.00 97.25 95 LEU A C 1
ATOM 775 O O . LEU A 1 95 ? 10.964 -15.418 4.403 1.00 97.25 95 LEU A O 1
ATOM 779 N N . GLY A 1 96 ? 11.809 -14.519 6.283 1.00 93.75 96 GLY A N 1
ATOM 780 C CA . GLY A 1 96 ? 13.149 -14.246 5.749 1.00 93.75 96 GLY A CA 1
ATOM 781 C C . GLY A 1 96 ? 13.352 -12.765 5.424 1.00 93.75 96 GLY A C 1
ATOM 782 O O . GLY A 1 96 ? 12.508 -11.948 5.779 1.00 93.75 96 GLY A O 1
ATOM 783 N N . GLU A 1 97 ? 14.509 -12.425 4.831 1.00 94.94 97 GLU A N 1
ATOM 784 C CA . GLU A 1 97 ? 15.001 -11.032 4.694 1.00 94.94 97 GLU A CA 1
ATOM 785 C C . GLU A 1 97 ? 14.670 -10.191 5.935 1.00 94.94 97 GLU A C 1
ATOM 787 O O . GLU A 1 97 ? 14.114 -9.099 5.862 1.00 94.94 97 GLU A O 1
ATOM 792 N N . SER A 1 98 ? 14.921 -10.782 7.105 1.00 95.06 98 SER A N 1
ATOM 793 C CA . SER A 1 98 ? 14.314 -10.376 8.365 1.00 95.06 98 SER A CA 1
ATOM 794 C C . SER A 1 98 ? 14.522 -8.894 8.656 1.00 95.06 98 SER A C 1
ATOM 796 O O . SER A 1 98 ? 15.645 -8.457 8.890 1.00 95.06 98 SER A O 1
ATOM 798 N N . GLY A 1 99 ? 13.427 -8.132 8.678 1.00 94.75 99 GLY A N 1
ATOM 799 C CA . GLY A 1 99 ? 13.448 -6.688 8.904 1.00 94.75 99 GLY A CA 1
ATOM 800 C C . GLY A 1 99 ? 13.456 -5.840 7.630 1.00 94.75 99 GLY A C 1
ATOM 801 O O . GLY A 1 99 ? 13.429 -4.617 7.727 1.00 94.75 99 GLY A O 1
ATOM 802 N N . ILE A 1 100 ? 13.448 -6.398 6.417 1.00 96.06 100 ILE A N 1
ATOM 803 C CA . ILE A 1 100 ? 13.240 -5.559 5.229 1.00 96.06 100 ILE A CA 1
ATOM 804 C C . ILE A 1 100 ? 11.863 -4.885 5.299 1.00 96.06 100 ILE A C 1
ATOM 806 O O . ILE A 1 100 ? 10.848 -5.512 5.603 1.00 96.06 100 ILE A O 1
ATOM 810 N N . GLY A 1 101 ? 11.828 -3.577 5.045 1.00 95.50 101 GLY A N 1
ATOM 811 C CA . GLY A 1 101 ? 10.596 -2.791 5.076 1.00 95.50 101 GLY A CA 1
ATOM 812 C C . GLY A 1 101 ? 10.043 -2.495 6.470 1.00 95.50 101 GLY A C 1
ATOM 813 O O . GLY A 1 101 ? 8.929 -1.986 6.568 1.00 95.50 101 GLY A O 1
ATOM 814 N N . HIS A 1 102 ? 10.794 -2.773 7.539 1.00 94.88 102 HIS A N 1
ATOM 815 C CA . HIS A 1 102 ? 10.404 -2.346 8.881 1.00 94.88 102 HIS A CA 1
ATOM 816 C C . HIS A 1 102 ? 10.561 -0.829 9.075 1.00 94.88 102 HIS A C 1
ATOM 818 O O . HIS A 1 102 ? 11.340 -0.158 8.393 1.00 94.88 102 HIS A O 1
ATOM 824 N N . TRP A 1 103 ? 9.846 -0.288 10.052 1.00 95.06 103 TRP A N 1
ATOM 825 C CA . TRP A 1 103 ? 10.212 0.958 10.720 1.00 95.06 103 TRP A CA 1
ATOM 826 C C . TRP A 1 103 ? 10.684 0.624 12.130 1.00 95.06 103 TRP A C 1
ATOM 828 O O . TRP A 1 103 ? 10.389 -0.449 12.661 1.00 95.06 103 TRP A O 1
ATOM 838 N N . TYR A 1 104 ? 11.393 1.560 12.741 1.00 94.88 104 TYR A N 1
ATOM 839 C CA . TYR A 1 104 ? 11.856 1.432 14.114 1.00 94.88 104 TYR A CA 1
ATOM 840 C C . TYR A 1 104 ? 11.616 2.730 14.877 1.00 94.88 104 TYR A C 1
ATOM 842 O O . TYR A 1 104 ? 11.607 3.823 14.297 1.00 94.88 104 TYR A O 1
ATOM 850 N N . TYR A 1 105 ? 11.420 2.618 16.187 1.00 95.62 105 TYR A N 1
ATOM 851 C CA . TYR A 1 105 ? 11.405 3.775 17.066 1.00 95.62 105 TYR A CA 1
ATOM 852 C C . TYR A 1 105 ? 12.840 4.163 17.435 1.00 95.62 105 TYR A C 1
ATOM 854 O O . TYR A 1 105 ? 13.736 3.327 17.478 1.00 95.62 105 TYR A O 1
ATOM 862 N N . SER A 1 106 ? 13.085 5.424 17.784 1.00 95.50 106 SER A N 1
ATOM 863 C CA . SER A 1 106 ? 14.421 5.921 18.159 1.00 95.50 106 SER A CA 1
ATOM 864 C C . SER A 1 106 ? 15.078 5.222 19.367 1.00 95.50 106 SER A C 1
ATOM 866 O O . SER A 1 106 ? 16.242 5.490 19.652 1.00 95.50 106 SER A O 1
ATOM 868 N N . GLY A 1 107 ? 14.345 4.377 20.103 1.00 91.12 107 GLY A N 1
ATOM 869 C CA . GLY A 1 107 ? 14.872 3.523 21.176 1.00 91.12 107 GLY A CA 1
ATOM 870 C C . GLY A 1 107 ? 15.231 2.096 20.739 1.00 91.12 107 GLY A C 1
ATOM 871 O O . GLY A 1 107 ? 15.859 1.375 21.512 1.00 91.12 107 GLY A O 1
ATOM 872 N N . ASP A 1 108 ? 14.853 1.697 19.526 1.00 92.69 108 ASP A N 1
ATOM 873 C CA . ASP A 1 108 ? 15.107 0.372 18.966 1.00 92.69 108 ASP A CA 1
ATOM 874 C C . ASP A 1 108 ? 16.453 0.324 18.228 1.00 92.69 108 ASP A C 1
ATOM 876 O O . ASP A 1 108 ? 17.135 1.337 18.050 1.00 92.69 108 ASP A O 1
ATOM 880 N N . ALA A 1 109 ? 16.841 -0.867 17.764 1.00 92.44 109 ALA A N 1
ATOM 881 C CA . ALA A 1 109 ? 17.992 -1.026 16.884 1.00 92.44 109 ALA A CA 1
ATOM 882 C C . ALA A 1 109 ? 17.717 -0.341 15.526 1.00 92.44 109 ALA A C 1
ATOM 884 O O . ALA A 1 109 ? 16.815 -0.777 14.814 1.00 92.44 109 ALA A O 1
ATOM 885 N N . PRO A 1 110 ? 18.481 0.702 15.144 1.00 94.62 110 PRO A N 1
ATOM 886 C CA . PRO A 1 110 ? 18.236 1.423 13.900 1.00 94.62 110 PRO A CA 1
ATOM 887 C C . PRO A 1 110 ? 18.860 0.719 12.693 1.00 94.62 110 PRO A C 1
ATOM 889 O O . PRO A 1 110 ? 19.746 -0.122 12.849 1.00 94.62 110 PRO A O 1
ATOM 892 N N . GLY A 1 111 ? 18.517 1.193 11.498 1.00 94.06 111 GLY A N 1
ATOM 893 C CA . GLY A 1 111 ? 19.213 0.858 10.259 1.00 94.06 111 GLY A CA 1
ATOM 894 C C . GLY A 1 111 ? 18.498 -0.181 9.409 1.00 94.06 111 GLY A C 1
ATOM 895 O O . GLY A 1 111 ? 17.332 -0.496 9.617 1.00 94.06 111 GLY A O 1
ATOM 896 N N . GLU A 1 112 ? 19.204 -0.674 8.404 1.00 95.12 112 GLU A N 1
ATOM 897 C CA . GLU A 1 112 ? 18.665 -1.586 7.398 1.00 95.12 112 GLU A CA 1
ATOM 898 C C . GLU A 1 112 ? 18.944 -3.052 7.749 1.00 95.12 112 GLU A C 1
ATOM 900 O O . GLU A 1 112 ? 19.893 -3.373 8.464 1.00 95.12 112 GLU A O 1
ATOM 905 N N . HIS A 1 113 ? 18.144 -3.970 7.205 1.00 93.06 113 HIS A N 1
ATOM 906 C CA . HIS A 1 113 ? 18.234 -5.397 7.539 1.00 93.06 113 HIS A CA 1
ATOM 907 C C . HIS A 1 113 ? 19.569 -6.066 7.166 1.00 93.06 113 HIS A C 1
ATOM 909 O O . HIS A 1 113 ? 19.926 -7.085 7.748 1.00 93.06 113 HIS A O 1
ATOM 915 N N . TRP A 1 114 ? 20.327 -5.509 6.216 1.00 92.75 114 TRP A N 1
ATOM 916 C CA . TRP A 1 114 ? 21.671 -5.999 5.872 1.00 92.75 114 TRP A CA 1
ATOM 917 C C . TRP A 1 114 ? 22.778 -5.429 6.767 1.00 92.75 114 TRP A C 1
ATOM 919 O O . TRP A 1 114 ? 23.931 -5.840 6.644 1.00 92.75 114 TRP A O 1
ATOM 929 N N . GLU A 1 115 ? 22.478 -4.453 7.627 1.00 94.88 115 GLU A N 1
ATOM 930 C CA . GLU A 1 115 ? 23.488 -3.787 8.455 1.00 94.88 115 GLU A CA 1
ATOM 931 C C . GLU A 1 115 ? 23.733 -4.510 9.777 1.00 94.88 115 GLU A C 1
ATOM 933 O O . GLU A 1 115 ? 24.817 -4.382 10.349 1.00 94.88 115 GLU A O 1
ATOM 938 N N . ARG A 1 116 ? 22.726 -5.222 10.296 1.00 93.00 116 ARG A N 1
ATOM 939 C CA . ARG A 1 116 ? 22.782 -5.879 11.607 1.00 93.00 116 ARG A CA 1
ATOM 940 C C . ARG A 1 116 ? 21.667 -6.899 11.798 1.00 9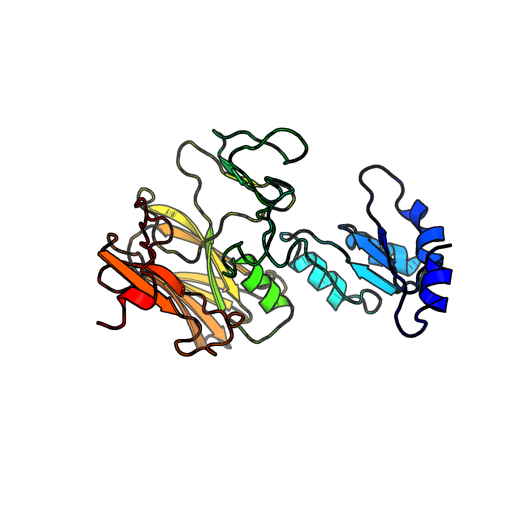3.00 116 ARG A C 1
ATOM 942 O O . ARG A 1 116 ? 20.665 -6.881 11.092 1.00 93.00 116 ARG A O 1
ATOM 949 N N . ASP A 1 117 ? 21.811 -7.701 12.846 1.00 91.62 117 ASP A N 1
ATOM 950 C CA . ASP A 1 117 ? 20.738 -8.556 13.340 1.00 91.62 117 ASP A CA 1
ATOM 951 C C . ASP A 1 117 ? 19.614 -7.710 13.951 1.00 91.62 117 ASP A C 1
ATOM 953 O O . ASP A 1 117 ? 19.846 -6.879 14.832 1.00 91.62 117 ASP A O 1
ATOM 957 N N . LEU A 1 118 ? 18.384 -7.955 13.501 1.00 93.50 118 LEU A N 1
ATOM 958 C CA . LEU A 1 118 ? 17.183 -7.230 13.924 1.00 93.50 118 LEU A CA 1
ATOM 959 C C . LEU A 1 118 ? 16.185 -8.134 14.658 1.00 93.50 118 LEU A C 1
ATOM 961 O O . LEU A 1 118 ? 14.981 -7.904 14.599 1.00 93.50 118 LEU A O 1
ATOM 965 N N . PHE A 1 119 ? 16.643 -9.182 15.351 1.00 91.75 119 PHE A N 1
ATOM 966 C CA . PHE A 1 119 ? 15.747 -9.982 16.196 1.00 91.75 119 PHE A CA 1
ATOM 967 C C . PHE A 1 119 ? 14.962 -9.052 17.152 1.00 91.75 119 PHE A C 1
ATOM 969 O O . PHE A 1 119 ? 15.589 -8.217 17.808 1.00 91.75 119 PHE A O 1
ATOM 976 N N . PRO A 1 120 ? 13.620 -9.162 17.253 1.00 91.69 120 PRO A N 1
ATOM 977 C CA . PRO A 1 120 ? 12.779 -10.309 16.888 1.00 91.69 120 PRO A CA 1
ATOM 978 C C . PRO A 1 120 ? 12.119 -10.261 15.497 1.00 91.69 120 PRO A C 1
ATOM 980 O O . PRO A 1 120 ? 11.184 -11.021 15.248 1.00 91.69 120 PRO A O 1
ATOM 983 N N . TRP A 1 121 ? 12.563 -9.408 14.571 1.00 92.31 121 TRP A N 1
ATOM 984 C CA . TRP A 1 121 ? 12.066 -9.465 13.195 1.00 92.31 121 TRP A CA 1
ATOM 985 C C . TRP A 1 121 ? 12.422 -10.820 12.563 1.00 92.31 121 TRP A C 1
ATOM 987 O O . TRP A 1 121 ? 13.586 -11.214 12.505 1.00 92.31 121 TRP A O 1
ATOM 997 N N . HIS A 1 122 ? 11.403 -11.550 12.103 1.00 92.25 122 HIS A N 1
ATOM 998 C CA . HIS A 1 122 ? 11.546 -12.858 11.443 1.00 92.25 122 HIS A CA 1
ATOM 999 C C . HIS A 1 122 ? 11.177 -12.832 9.954 1.00 92.25 122 HIS A C 1
ATOM 1001 O O . HIS A 1 122 ? 11.410 -13.806 9.236 1.00 92.25 122 HIS A O 1
ATOM 1007 N N . GLY A 1 123 ? 10.567 -11.743 9.495 1.00 94.62 123 GLY A N 1
ATOM 1008 C CA . GLY A 1 123 ? 10.076 -11.608 8.136 1.00 94.62 123 GLY A CA 1
ATOM 1009 C C . GLY A 1 123 ? 10.251 -10.203 7.591 1.00 94.62 123 GLY A C 1
ATOM 1010 O O . GLY A 1 123 ? 10.674 -9.279 8.293 1.00 94.62 123 GLY A O 1
ATOM 1011 N N . ALA A 1 124 ? 9.888 -10.086 6.328 1.00 96.50 124 ALA A N 1
ATOM 1012 C CA . ALA A 1 124 ? 9.793 -8.874 5.555 1.00 96.50 124 ALA A CA 1
ATOM 1013 C C . ALA A 1 124 ? 8.442 -8.196 5.788 1.00 96.50 124 ALA A C 1
ATOM 1015 O O . ALA A 1 124 ? 7.401 -8.809 5.559 1.00 96.50 124 ALA A O 1
ATOM 1016 N N . TYR A 1 125 ? 8.460 -6.922 6.183 1.00 95.50 125 TYR A N 1
ATOM 1017 C CA . TYR A 1 125 ? 7.266 -6.080 6.332 1.00 95.50 125 TYR A CA 1
ATOM 1018 C C . TYR A 1 125 ? 7.089 -5.117 5.140 1.00 95.50 125 TYR A C 1
ATOM 1020 O O . TYR A 1 125 ? 6.587 -4.005 5.265 1.00 95.50 125 TYR A O 1
ATOM 1028 N N . CYS A 1 126 ? 7.524 -5.508 3.945 1.00 97.00 126 CYS A N 1
ATOM 1029 C CA . CYS A 1 126 ? 7.450 -4.675 2.737 1.00 97.00 126 CYS A CA 1
ATOM 1030 C C . CYS A 1 126 ? 6.238 -4.983 1.837 1.00 97.00 126 CYS A C 1
ATOM 1032 O O . CYS A 1 126 ? 6.091 -4.392 0.765 1.00 97.00 126 CYS A O 1
ATOM 1034 N N . GLY A 1 127 ? 5.371 -5.910 2.245 1.00 97.62 127 GLY A N 1
ATOM 1035 C CA . GLY A 1 127 ? 4.183 -6.316 1.512 1.00 97.62 127 GLY A CA 1
ATOM 1036 C C . GLY A 1 127 ? 3.050 -5.302 1.602 1.00 97.62 127 GLY A C 1
ATOM 1037 O O . GLY A 1 127 ? 2.837 -4.662 2.634 1.00 97.62 127 GLY A O 1
ATOM 1038 N N . GLY A 1 128 ? 2.266 -5.185 0.528 1.00 97.56 128 GLY A N 1
ATOM 1039 C CA . GLY A 1 128 ? 0.968 -4.505 0.577 1.00 97.56 128 GLY A CA 1
ATOM 1040 C C . GLY A 1 128 ? -0.097 -5.295 1.349 1.00 97.56 128 GLY A C 1
ATOM 1041 O O . GLY A 1 128 ? -1.083 -4.720 1.802 1.00 97.56 128 GLY A O 1
ATOM 1042 N N . ILE A 1 129 ? 0.096 -6.602 1.490 1.00 98.06 129 ILE A N 1
ATOM 1043 C CA . ILE A 1 129 ? -0.727 -7.518 2.276 1.00 98.06 129 ILE A CA 1
ATOM 1044 C C . ILE A 1 129 ? 0.173 -8.106 3.366 1.00 98.06 129 ILE A C 1
ATOM 1046 O O . ILE A 1 129 ? 1.324 -8.433 3.087 1.00 98.06 129 ILE A O 1
ATOM 1050 N N . ASP A 1 130 ? -0.312 -8.201 4.599 1.00 95.62 130 ASP A N 1
ATOM 1051 C CA . ASP A 1 130 ? 0.450 -8.774 5.708 1.00 95.62 130 ASP A CA 1
ATOM 1052 C C . ASP A 1 130 ? 0.527 -10.313 5.659 1.00 95.62 130 ASP A C 1
ATOM 1054 O O . ASP A 1 130 ? -0.136 -10.964 4.851 1.00 95.62 130 ASP A O 1
ATOM 1058 N N . LEU A 1 131 ? 1.321 -10.917 6.552 1.00 94.81 131 LEU A N 1
ATOM 1059 C CA . LEU A 1 131 ? 1.486 -12.380 6.643 1.00 94.81 131 LEU A CA 1
ATOM 1060 C C . LEU A 1 131 ? 0.182 -13.145 6.925 1.00 94.81 131 LEU A C 1
ATOM 1062 O O . LEU A 1 131 ? 0.132 -14.360 6.732 1.00 94.81 131 LEU A O 1
ATOM 1066 N N . LEU A 1 132 ? -0.855 -12.462 7.410 1.00 92.94 132 LEU A N 1
ATOM 1067 C CA . LEU A 1 132 ? -2.161 -13.039 7.718 1.00 92.94 132 LEU A CA 1
ATOM 1068 C C . LEU A 1 132 ? -3.151 -12.889 6.551 1.00 92.94 132 LEU A C 1
ATOM 1070 O O . LEU A 1 132 ? -4.262 -13.413 6.627 1.00 92.94 132 LEU A O 1
ATOM 1074 N N . GLY A 1 133 ? -2.757 -12.213 5.468 1.00 95.06 133 GLY A N 1
ATOM 1075 C CA . GLY A 1 133 ? -3.589 -11.980 4.292 1.00 95.06 133 GLY A CA 1
ATOM 1076 C C . GLY A 1 133 ? -4.414 -10.691 4.346 1.00 95.06 133 GLY A C 1
ATOM 1077 O O . GLY A 1 133 ? -5.259 -10.484 3.471 1.00 95.06 133 GLY A O 1
ATOM 1078 N N . TRP A 1 134 ? -4.189 -9.807 5.324 1.00 94.56 134 TRP A N 1
ATOM 1079 C CA . TRP A 1 134 ? -4.883 -8.521 5.405 1.00 94.56 134 TRP A CA 1
ATOM 1080 C C . TRP A 1 134 ? -4.191 -7.465 4.561 1.00 94.56 134 TRP A C 1
ATOM 1082 O O . TRP A 1 134 ? -2.974 -7.297 4.600 1.00 94.56 134 TRP A O 1
ATOM 1092 N N . ARG A 1 135 ? -4.975 -6.715 3.787 1.00 96.50 135 ARG A N 1
ATOM 1093 C CA . ARG A 1 135 ? -4.455 -5.566 3.045 1.00 96.50 135 ARG A CA 1
ATOM 1094 C C . ARG A 1 135 ? -4.058 -4.469 4.032 1.00 96.50 135 ARG A C 1
ATOM 1096 O O . ARG A 1 135 ? -4.841 -4.118 4.903 1.00 96.50 135 ARG A O 1
ATOM 1103 N N . LYS A 1 136 ? -2.867 -3.906 3.840 1.00 97.00 136 LYS A N 1
ATOM 1104 C CA . LYS A 1 136 ? -2.391 -2.687 4.506 1.00 97.00 136 LYS A CA 1
ATOM 1105 C C . LYS A 1 136 ? -2.863 -1.451 3.722 1.00 97.00 136 LYS A C 1
ATOM 1107 O O . LYS A 1 136 ? -3.092 -1.570 2.510 1.00 97.00 136 LYS A O 1
ATOM 1112 N N . PRO A 1 137 ? -2.893 -0.238 4.308 1.00 97.56 137 PRO A N 1
ATOM 1113 C CA . PRO A 1 137 ? -3.338 0.974 3.606 1.00 97.56 137 PRO A CA 1
ATOM 1114 C C . PRO A 1 137 ? -2.648 1.213 2.257 1.00 97.56 137 PRO A C 1
ATOM 1116 O O . PRO A 1 137 ? -3.293 1.559 1.267 1.00 97.56 137 PRO A O 1
ATOM 1119 N N . ILE A 1 138 ? -1.341 0.949 2.165 1.00 97.56 138 ILE A N 1
ATOM 1120 C CA . ILE A 1 138 ? -0.587 1.109 0.913 1.00 97.56 138 ILE A CA 1
ATOM 1121 C C . ILE A 1 138 ? -1.124 0.231 -0.234 1.00 97.56 138 ILE A C 1
ATOM 1123 O O . ILE A 1 138 ? -1.040 0.621 -1.400 1.00 97.56 138 ILE A O 1
ATOM 1127 N N . SER A 1 139 ? -1.722 -0.926 0.071 1.00 98.00 139 SER A N 1
ATOM 1128 C CA . SER A 1 139 ? -2.379 -1.784 -0.923 1.00 98.00 139 SER A CA 1
ATOM 112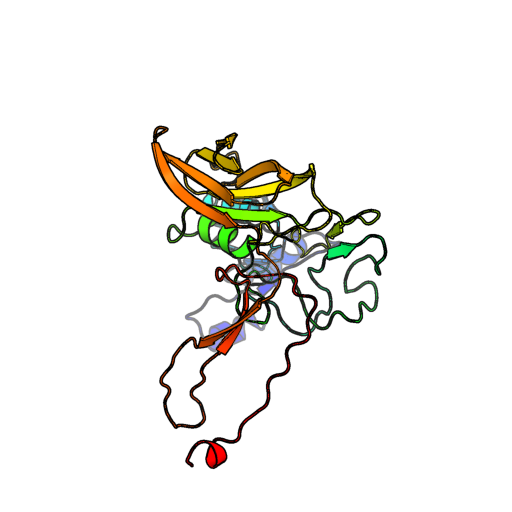9 C C . SER A 1 139 ? -3.662 -1.159 -1.460 1.00 98.00 139 SER A C 1
ATOM 1131 O O . SER A 1 139 ? -3.919 -1.252 -2.661 1.00 98.00 139 SER A O 1
ATOM 1133 N N . HIS A 1 140 ? -4.450 -0.492 -0.613 1.00 98.12 140 HIS A N 1
ATOM 1134 C CA . HIS A 1 140 ? -5.636 0.267 -1.029 1.00 98.12 140 HIS A CA 1
ATOM 1135 C C . HIS A 1 140 ? -5.253 1.433 -1.933 1.00 98.12 140 HIS A C 1
ATOM 1137 O O . HIS A 1 140 ? -5.793 1.567 -3.032 1.00 98.12 140 HIS A O 1
ATOM 1143 N N . TYR A 1 141 ? -4.223 2.188 -1.545 1.00 98.06 141 TYR A N 1
ATOM 1144 C CA . TYR A 1 141 ? -3.691 3.253 -2.385 1.00 98.06 141 TYR A CA 1
ATOM 1145 C C . TYR A 1 141 ? -3.238 2.746 -3.761 1.00 98.06 141 TYR A C 1
ATOM 1147 O O . TYR A 1 141 ? -3.676 3.261 -4.789 1.00 98.06 141 TYR A O 1
ATOM 1155 N N . ARG A 1 142 ? -2.399 1.700 -3.804 1.00 97.44 142 ARG A N 1
ATOM 1156 C CA . ARG A 1 142 ? -1.909 1.140 -5.074 1.00 97.44 142 ARG A CA 1
ATOM 1157 C C . ARG A 1 142 ? -3.046 0.612 -5.942 1.00 97.44 142 ARG A C 1
ATOM 1159 O O . ARG A 1 142 ? -3.035 0.831 -7.148 1.00 97.44 142 ARG A O 1
ATOM 1166 N N . SER A 1 143 ? -4.020 -0.069 -5.347 1.00 96.94 143 SER A N 1
ATOM 1167 C CA . SER A 1 143 ? -5.190 -0.553 -6.074 1.00 96.94 143 SER A CA 1
ATOM 1168 C C . SER A 1 143 ? -5.965 0.596 -6.709 1.00 96.94 143 SER A C 1
ATOM 1170 O O . SER A 1 143 ? -6.273 0.501 -7.890 1.00 96.94 143 SER A O 1
ATOM 1172 N N . MET A 1 144 ? -6.180 1.710 -6.000 1.00 97.62 144 MET A N 1
ATOM 1173 C CA . MET A 1 144 ? -6.803 2.895 -6.594 1.00 97.62 144 MET A CA 1
ATOM 1174 C C . MET A 1 144 ? -5.988 3.441 -7.765 1.00 97.62 144 MET A C 1
ATOM 1176 O O . MET A 1 144 ? -6.569 3.837 -8.763 1.00 97.62 144 MET A O 1
ATOM 1180 N N . LEU A 1 145 ? -4.655 3.439 -7.735 1.00 97.50 145 LEU A N 1
ATOM 1181 C CA . LEU A 1 145 ? -3.884 3.913 -8.893 1.00 97.50 145 LEU A CA 1
ATOM 1182 C C . LEU A 1 145 ? -4.232 3.140 -10.180 1.00 97.50 145 LEU A C 1
ATOM 1184 O O . LEU A 1 145 ? -4.437 3.754 -11.226 1.00 97.50 145 LEU A O 1
ATOM 1188 N N . TYR A 1 146 ? -4.391 1.819 -10.096 1.00 94.75 146 TYR A N 1
ATOM 1189 C CA . TYR A 1 146 ? -4.596 0.959 -11.268 1.00 94.75 146 TYR A CA 1
ATOM 1190 C C . TYR A 1 146 ? -6.054 0.552 -11.535 1.00 94.75 146 TYR A C 1
ATOM 1192 O O . TYR A 1 146 ? -6.372 0.146 -12.650 1.00 94.75 146 TYR A O 1
ATOM 1200 N N . ASN A 1 147 ? -6.944 0.660 -10.548 1.00 95.44 147 ASN A N 1
ATOM 1201 C CA . ASN A 1 147 ? -8.299 0.114 -10.591 1.00 95.44 147 ASN A CA 1
ATOM 1202 C C . ASN A 1 147 ? -9.345 1.127 -10.106 1.00 95.44 147 ASN A C 1
ATOM 1204 O O . ASN A 1 147 ? -9.042 2.105 -9.429 1.00 95.44 147 ASN A O 1
ATOM 1208 N N . ASN A 1 148 ? -10.611 0.836 -10.414 1.00 92.75 148 ASN A N 1
ATOM 1209 C CA . ASN A 1 148 ? -11.776 1.616 -9.978 1.00 92.75 148 ASN A CA 1
ATOM 1210 C C . ASN A 1 148 ? -12.718 0.811 -9.057 1.00 92.75 148 ASN A C 1
ATOM 1212 O O . ASN A 1 148 ? -13.881 1.172 -8.893 1.00 92.75 148 ASN A O 1
ATOM 1216 N N . THR A 1 149 ? -12.245 -0.296 -8.478 1.00 93.88 149 THR A N 1
ATOM 1217 C CA . THR A 1 149 ? -13.035 -1.179 -7.593 1.00 93.88 149 THR A CA 1
ATOM 1218 C C . THR A 1 149 ? -13.229 -0.625 -6.184 1.00 93.88 149 THR A C 1
ATOM 1220 O O . THR A 1 149 ? -14.066 -1.119 -5.439 1.00 93.88 149 THR A O 1
ATOM 1223 N N . GLU A 1 150 ? -12.449 0.385 -5.816 1.00 95.12 150 GLU A N 1
ATOM 1224 C CA . GLU A 1 150 ? -12.550 1.139 -4.572 1.00 95.12 150 GLU A CA 1
ATOM 1225 C C . GLU A 1 150 ? -12.258 2.609 -4.880 1.00 95.12 150 GLU A C 1
ATOM 1227 O O . GLU A 1 150 ? -11.452 2.903 -5.766 1.00 95.12 150 GLU A O 1
ATOM 1232 N N . GLN A 1 151 ? -12.951 3.524 -4.203 1.00 97.25 151 GLN A N 1
ATOM 1233 C CA . GLN A 1 151 ? -12.936 4.951 -4.550 1.00 97.25 151 GLN A CA 1
ATOM 1234 C C . GLN A 1 151 ? -12.543 5.848 -3.373 1.00 97.25 151 GLN A C 1
ATOM 1236 O O . GLN A 1 151 ? -12.049 6.950 -3.608 1.00 97.25 151 GLN A O 1
ATOM 1241 N N . LEU A 1 152 ? -12.720 5.384 -2.131 1.00 98.56 152 LEU A N 1
ATOM 1242 C CA . LEU A 1 152 ? -12.379 6.119 -0.917 1.00 98.56 152 LEU A CA 1
ATOM 1243 C C . LEU A 1 152 ? -11.801 5.186 0.153 1.00 98.56 152 LEU A C 1
ATOM 1245 O O . LEU A 1 152 ? -12.333 4.109 0.409 1.00 98.56 152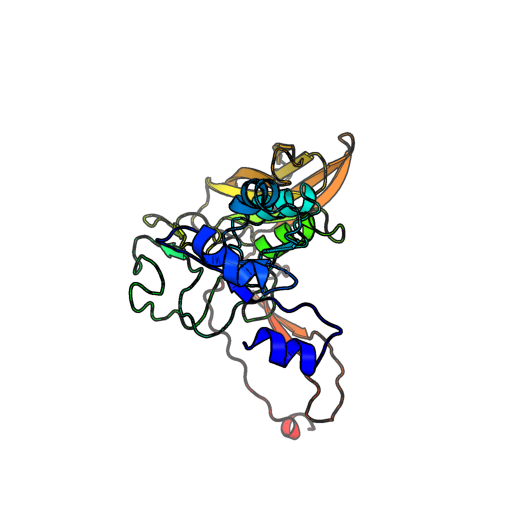 LEU A O 1
ATOM 1249 N N . TYR A 1 153 ? -10.705 5.602 0.782 1.00 98.62 153 TYR A N 1
ATOM 1250 C CA . TYR A 1 153 ? -10.063 4.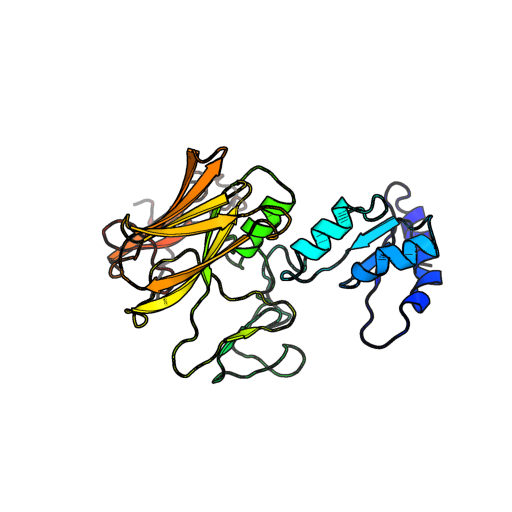884 1.879 1.00 98.62 153 TYR A CA 1
ATOM 1251 C C . TYR A 1 153 ? -9.602 5.863 2.949 1.00 98.62 153 TYR A C 1
ATOM 1253 O O . TYR A 1 153 ? -9.105 6.939 2.623 1.00 98.62 153 TYR A O 1
ATOM 1261 N N . LEU A 1 154 ? -9.753 5.488 4.217 1.00 98.69 154 LEU A N 1
ATOM 1262 C CA . LEU A 1 154 ? -9.423 6.316 5.372 1.00 98.69 154 LEU A CA 1
ATOM 1263 C C . LEU A 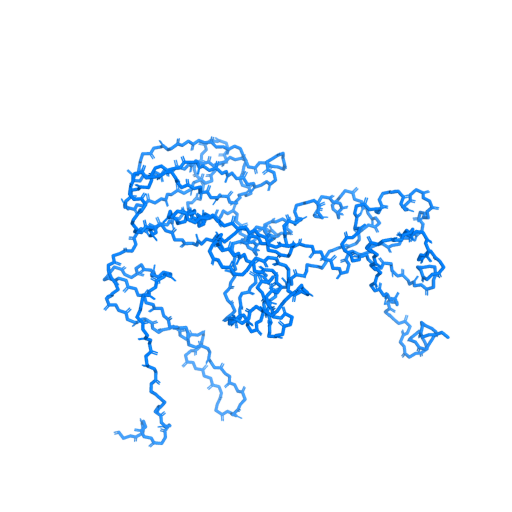1 154 ? -8.530 5.521 6.320 1.00 98.69 154 LEU A C 1
ATOM 1265 O O . LEU A 1 154 ? -8.912 4.445 6.776 1.00 98.69 154 LEU A O 1
ATOM 1269 N N . ALA A 1 155 ? -7.369 6.077 6.641 1.00 98.25 155 ALA A N 1
ATOM 1270 C CA . ALA A 1 155 ? -6.441 5.493 7.592 1.00 98.25 155 ALA A CA 1
ATOM 1271 C C . ALA A 1 155 ? -5.722 6.583 8.394 1.00 98.25 155 ALA A C 1
ATOM 1273 O O . ALA A 1 155 ? -5.805 7.776 8.095 1.00 98.25 155 ALA A O 1
ATOM 1274 N N . VAL A 1 156 ? -5.030 6.179 9.450 1.00 98.44 156 VAL A N 1
ATOM 1275 C CA . VAL A 1 156 ? -4.362 7.088 10.380 1.00 98.44 156 VAL A CA 1
ATOM 1276 C C . VAL A 1 156 ? -2.917 6.667 10.493 1.00 98.44 156 VAL A C 1
ATOM 1278 O O . VAL A 1 156 ? -2.621 5.504 10.770 1.00 98.44 156 VAL A O 1
ATOM 1281 N N . ARG A 1 157 ? -2.013 7.613 10.257 1.00 97.94 157 ARG A N 1
ATOM 1282 C CA . ARG A 1 157 ? -0.591 7.397 10.486 1.00 97.94 157 ARG A CA 1
ATOM 1283 C C . ARG A 1 157 ? -0.376 7.188 11.970 1.00 97.94 157 ARG A C 1
ATOM 1285 O O . ARG A 1 157 ? -0.856 7.981 12.780 1.00 97.94 157 ARG A O 1
ATOM 1292 N N . GLU A 1 158 ? 0.379 6.157 12.309 1.00 96.69 158 GLU A N 1
ATOM 1293 C CA . GLU A 1 158 ? 0.808 5.945 13.674 1.00 96.69 158 GLU A CA 1
ATOM 1294 C C . GLU A 1 158 ? 1.558 7.191 14.154 1.00 96.69 158 GLU A C 1
ATOM 1296 O O . GLU A 1 158 ? 2.507 7.630 13.489 1.00 96.69 158 GLU A O 1
ATOM 1301 N N . PRO A 1 159 ? 1.107 7.819 15.246 1.00 96.38 159 PRO A N 1
ATOM 1302 C CA . PRO A 1 159 ? 1.804 8.954 15.804 1.00 96.38 159 PRO A CA 1
ATOM 1303 C C . PRO A 1 159 ? 3.084 8.500 16.495 1.00 96.38 159 PRO A C 1
ATOM 1305 O O . PRO A 1 159 ? 3.155 7.414 17.064 1.00 96.38 159 PRO A O 1
ATOM 1308 N N . ASN A 1 160 ? 4.082 9.380 16.510 1.00 95.19 160 ASN A N 1
ATOM 1309 C CA . ASN A 1 160 ? 5.292 9.173 17.295 1.00 95.19 160 ASN A CA 1
ATOM 1310 C C . ASN A 1 160 ? 4.930 9.023 18.788 1.00 95.19 160 ASN A C 1
ATOM 1312 O O . ASN A 1 160 ? 4.365 9.961 19.361 1.00 95.19 160 ASN A O 1
ATOM 1316 N N . PRO A 1 161 ? 5.224 7.881 19.433 1.00 90.69 161 PRO A N 1
ATOM 1317 C CA . PRO A 1 161 ? 4.967 7.715 20.856 1.00 90.69 161 PRO A CA 1
ATOM 1318 C C . PRO A 1 161 ? 6.024 8.459 21.664 1.00 90.69 161 PRO A C 1
ATOM 1320 O O . PRO A 1 161 ? 7.188 8.099 21.607 1.00 90.69 161 PRO A O 1
ATOM 1323 N N . ASP A 1 162 ? 5.641 9.472 22.444 1.00 87.94 162 ASP A N 1
ATOM 1324 C CA . ASP A 1 162 ? 6.603 10.261 23.228 1.00 87.94 162 ASP A CA 1
ATOM 1325 C C . ASP A 1 162 ? 7.402 9.387 24.219 1.00 87.94 162 ASP A C 1
ATOM 1327 O O . ASP A 1 162 ? 6.799 8.607 24.963 1.00 87.94 162 ASP A O 1
ATOM 1331 N N . PRO A 1 163 ? 8.741 9.538 24.310 1.00 92.94 163 PRO A N 1
ATOM 1332 C CA . PRO A 1 163 ? 9.609 10.507 23.617 1.00 92.94 163 PRO A CA 1
ATOM 1333 C C . PRO A 1 163 ? 10.223 9.987 22.298 1.00 92.94 163 PRO A C 1
ATOM 1335 O O . PRO A 1 163 ? 11.178 10.567 21.783 1.00 92.94 163 PRO A O 1
ATOM 1338 N N . LEU A 1 164 ? 9.748 8.856 21.790 1.00 95.69 164 LEU A N 1
ATOM 1339 C CA . LEU A 1 164 ? 10.303 8.147 20.646 1.00 95.69 164 LEU A CA 1
ATOM 1340 C C . LEU A 1 164 ? 9.870 8.757 19.307 1.00 95.69 164 LEU A C 1
ATOM 1342 O O . LEU A 1 164 ? 8.817 9.377 19.191 1.00 95.69 164 LEU A O 1
ATOM 1346 N N . GLN A 1 165 ? 10.689 8.548 18.277 1.00 96.25 165 GLN A N 1
ATOM 1347 C CA . GLN A 1 165 ? 10.394 8.936 16.894 1.00 96.25 165 GLN A CA 1
ATOM 1348 C C . GLN A 1 165 ? 10.443 7.720 15.973 1.00 96.25 165 GLN A C 1
ATOM 1350 O O . GLN A 1 165 ? 11.360 6.910 16.090 1.00 96.25 165 GLN A O 1
ATOM 1355 N N . ILE A 1 166 ? 9.491 7.619 15.049 1.00 97.19 166 ILE A N 1
ATOM 1356 C CA . ILE A 1 166 ? 9.440 6.587 14.013 1.00 97.19 166 ILE A CA 1
ATOM 1357 C C . ILE A 1 166 ? 10.398 6.963 12.880 1.00 97.19 166 ILE A C 1
ATOM 1359 O O . ILE A 1 166 ? 10.378 8.087 12.376 1.00 97.19 166 ILE A O 1
ATOM 1363 N N . THR A 1 167 ? 11.226 6.009 12.459 1.00 97.38 167 THR A N 1
ATOM 1364 C CA . THR A 1 167 ? 12.077 6.111 11.267 1.00 97.38 167 THR A CA 1
ATOM 1365 C C . THR A 1 167 ? 11.812 4.931 10.339 1.00 97.38 167 THR A C 1
ATOM 1367 O O . THR A 1 167 ? 11.765 3.783 10.772 1.00 97.38 167 THR A O 1
ATOM 1370 N N . GLU A 1 168 ? 11.630 5.218 9.054 1.00 97.38 168 GLU A N 1
ATOM 1371 C CA . GLU A 1 168 ? 11.366 4.224 8.012 1.00 97.38 168 GLU A CA 1
ATOM 1372 C C . GLU A 1 168 ? 12.667 3.713 7.378 1.00 97.38 168 GLU A C 1
ATOM 1374 O O . GLU A 1 168 ? 13.572 4.502 7.098 1.00 97.38 168 GLU A O 1
ATOM 1379 N N . THR A 1 169 ? 12.727 2.418 7.059 1.00 96.50 169 THR A N 1
ATOM 1380 C CA . THR A 1 169 ? 13.741 1.863 6.144 1.00 96.50 169 THR A CA 1
ATOM 1381 C C . THR A 1 169 ? 13.339 2.011 4.673 1.00 96.50 169 THR A C 1
ATOM 1383 O O . THR A 1 169 ? 12.204 2.376 4.353 1.00 96.50 169 THR A O 1
ATOM 1386 N N . LYS A 1 170 ? 14.251 1.705 3.740 1.00 95.00 170 LYS A N 1
ATOM 1387 C CA . LYS A 1 170 ? 14.052 1.894 2.288 1.00 95.00 170 LYS A CA 1
ATOM 1388 C C . LYS A 1 170 ? 12.757 1.286 1.739 1.00 95.00 170 LYS A C 1
ATOM 1390 O O . LYS A 1 170 ? 12.052 1.942 0.974 1.00 95.00 170 LYS A O 1
ATOM 1395 N N . TRP A 1 171 ? 12.427 0.054 2.125 1.00 96.88 171 TRP A N 1
ATOM 1396 C CA . TRP A 1 171 ? 11.216 -0.639 1.655 1.00 96.88 171 TRP A CA 1
ATOM 1397 C C . TRP A 1 171 ? 9.979 -0.370 2.513 1.00 96.88 171 TRP A C 1
ATOM 1399 O O . TRP A 1 171 ? 8.898 -0.865 2.196 1.00 96.88 171 TRP A O 1
ATOM 1409 N N . ALA A 1 172 ? 10.118 0.404 3.589 1.00 96.62 172 ALA A N 1
ATOM 1410 C CA . ALA A 1 172 ? 9.010 0.702 4.473 1.00 96.62 172 ALA A CA 1
ATOM 1411 C C . ALA A 1 172 ? 8.102 1.779 3.875 1.00 96.62 172 ALA A C 1
ATOM 1413 O O . ALA A 1 172 ? 8.512 2.624 3.069 1.00 96.62 172 ALA A O 1
ATOM 1414 N N . VAL A 1 173 ? 6.866 1.771 4.346 1.00 96.69 173 VAL A N 1
ATOM 1415 C CA . VAL A 1 173 ? 5.959 2.919 4.328 1.00 96.69 173 VAL A CA 1
ATOM 1416 C C . VAL A 1 173 ? 5.638 3.281 5.767 1.00 96.69 173 VAL A C 1
ATOM 1418 O O . VAL A 1 173 ? 5.811 2.446 6.658 1.00 96.69 173 VAL A O 1
ATOM 1421 N N . TRP A 1 174 ? 5.145 4.495 5.989 1.00 97.25 174 TRP A N 1
ATOM 1422 C CA . TRP A 1 174 ? 4.804 4.929 7.334 1.00 97.25 174 TRP A CA 1
ATOM 1423 C C . TRP A 1 174 ? 3.783 3.961 7.941 1.00 97.25 174 TRP A C 1
ATOM 1425 O O . TRP A 1 174 ? 2.778 3.673 7.276 1.00 97.25 174 TRP A O 1
ATOM 1435 N N . PRO A 1 175 ? 3.990 3.467 9.174 1.00 96.00 175 PRO A N 1
ATOM 1436 C CA . PRO A 1 175 ? 3.002 2.632 9.846 1.00 96.00 175 PRO A CA 1
ATOM 1437 C C . PRO A 1 175 ? 1.664 3.353 9.901 1.00 96.00 175 PRO A C 1
ATOM 1439 O O . PRO A 1 175 ? 1.535 4.424 10.485 1.00 96.00 175 PRO A O 1
ATOM 1442 N N . THR A 1 176 ? 0.672 2.802 9.219 1.00 96.62 176 THR A N 1
ATOM 1443 C CA . THR A 1 176 ? -0.622 3.444 9.000 1.00 96.62 176 THR A CA 1
ATOM 1444 C C . THR A 1 176 ? -1.698 2.398 9.228 1.00 96.62 176 THR A C 1
ATOM 1446 O O . THR A 1 176 ? -1.543 1.259 8.788 1.00 96.62 176 THR A O 1
ATOM 1449 N N . TRP A 1 177 ? -2.771 2.782 9.915 1.00 96.38 177 TRP A N 1
ATOM 1450 C CA . TRP A 1 177 ? -3.750 1.850 10.464 1.00 96.38 177 TRP A CA 1
ATOM 1451 C C . TRP A 1 177 ? -5.183 2.321 10.223 1.00 96.38 177 TRP A C 1
ATOM 1453 O O . TRP A 1 177 ? -5.489 3.512 10.313 1.00 96.38 177 TRP A O 1
ATOM 1463 N N . GLU A 1 178 ? -6.098 1.384 10.003 1.00 95.19 178 GLU A N 1
ATOM 1464 C CA . GLU A 1 178 ? -7.541 1.620 9.893 1.00 95.19 178 GLU A CA 1
ATOM 1465 C C . GLU A 1 178 ? -8.195 1.750 11.281 1.00 95.19 178 GLU A C 1
ATOM 1467 O O . GLU A 1 178 ? -9.168 1.068 11.606 1.00 95.19 178 GLU A O 1
ATOM 1472 N N . SER A 1 179 ? -7.642 2.607 12.146 1.00 95.38 179 SER A N 1
ATOM 1473 C CA . SER A 1 179 ? -8.099 2.778 13.531 1.00 95.38 179 SER A CA 1
ATOM 1474 C C . SER A 1 179 ? -8.127 4.240 13.960 1.00 95.38 179 SER A C 1
ATOM 1476 O O . SER A 1 179 ? -7.172 4.988 13.758 1.00 95.38 179 SER A O 1
ATOM 1478 N N . TRP A 1 180 ? -9.208 4.627 14.643 1.00 97.44 180 TRP A N 1
ATOM 1479 C CA . TRP A 1 180 ? -9.309 5.887 15.389 1.00 97.44 180 TRP A CA 1
ATOM 1480 C C . TRP A 1 180 ? -9.211 5.652 16.907 1.00 97.44 180 TRP A C 1
ATOM 1482 O O . TRP A 1 180 ? -9.913 6.278 17.696 1.00 97.44 180 TRP A O 1
ATOM 1492 N N . THR A 1 181 ? -8.366 4.706 17.326 1.00 95.94 181 THR A N 1
ATOM 1493 C CA . THR A 1 181 ? -8.154 4.343 18.737 1.00 95.94 181 THR A CA 1
ATOM 1494 C C . THR A 1 181 ? -6.691 4.545 19.118 1.00 95.94 181 THR A C 1
ATOM 1496 O O . THR A 1 181 ? -5.862 3.674 18.869 1.00 95.94 181 THR A O 1
ATOM 1499 N N . TRP A 1 182 ? -6.395 5.690 19.737 1.00 95.25 182 TRP A N 1
ATOM 1500 C CA . TRP A 1 182 ? -5.041 6.166 20.052 1.00 95.25 182 TRP A CA 1
ATOM 1501 C C . TRP A 1 182 ? -4.918 6.606 21.522 1.00 95.25 182 TRP A C 1
ATOM 1503 O O . TRP A 1 182 ? -4.766 7.795 21.804 1.00 95.25 182 TRP A O 1
ATOM 1513 N N . PRO A 1 183 ? -5.040 5.679 22.491 1.00 92.19 183 PRO A N 1
ATOM 1514 C CA . PRO A 1 183 ? -4.980 6.026 23.911 1.00 92.19 183 PRO A CA 1
ATOM 1515 C C . PRO A 1 183 ? -3.643 6.691 24.270 1.00 92.19 183 PRO A C 1
ATOM 1517 O O . PRO A 1 183 ? -2.584 6.226 23.851 1.00 92.19 183 PRO A O 1
ATOM 1520 N N . GLY A 1 184 ? -3.685 7.772 25.054 1.00 93.00 184 GLY A N 1
ATOM 1521 C CA . GLY A 1 184 ? -2.501 8.555 25.434 1.00 93.00 184 GLY A CA 1
ATOM 1522 C C . GLY A 1 184 ? -2.154 9.688 24.460 1.00 93.00 184 GLY A C 1
ATOM 1523 O O . GLY A 1 184 ? -1.215 10.453 24.707 1.00 93.00 184 GLY A O 1
ATOM 1524 N N . PHE A 1 185 ? -2.916 9.826 23.372 1.00 96.06 185 PHE A N 1
ATOM 1525 C CA . PHE A 1 185 ? -2.788 10.916 22.406 1.00 96.06 185 PHE A CA 1
ATOM 1526 C C . PHE A 1 185 ? -3.917 11.944 22.511 1.00 96.06 185 PHE A C 1
ATOM 1528 O O . PHE A 1 185 ? -4.058 12.777 21.623 1.00 96.06 185 PHE A O 1
ATOM 1535 N N . GLU A 1 186 ? -4.735 11.923 23.567 1.00 96.75 186 GLU A N 1
ATOM 1536 C CA . GLU A 1 186 ? -5.856 12.855 23.735 1.00 96.75 186 GLU A CA 1
ATOM 1537 C C . GLU A 1 186 ? -5.399 14.318 23.609 1.00 96.75 186 GLU A C 1
ATOM 1539 O O . GLU A 1 186 ? -4.490 14.777 24.298 1.00 96.75 186 GLU A O 1
ATOM 1544 N N . GLY A 1 187 ? -6.032 15.054 22.691 1.00 96.56 187 GLY A N 1
ATOM 1545 C CA . GLY A 1 187 ? -5.703 16.443 22.376 1.00 96.56 187 GLY A CA 1
ATOM 1546 C C . GLY A 1 187 ? -4.450 16.643 21.516 1.00 96.56 187 GLY A C 1
ATOM 1547 O O . GLY A 1 187 ? -4.236 17.759 21.044 1.00 96.56 187 GLY A O 1
ATOM 1548 N N . LYS A 1 188 ? -3.644 15.602 21.269 1.00 97.31 188 LYS A N 1
ATOM 1549 C CA . LYS A 1 188 ? -2.480 15.677 20.376 1.00 97.31 188 LYS A CA 1
ATOM 1550 C C . LYS A 1 188 ? -2.906 15.615 18.917 1.00 97.31 188 LYS A C 1
ATOM 1552 O O . LYS A 1 188 ? -3.924 15.022 18.569 1.00 97.31 188 LYS A O 1
ATOM 1557 N N . GLU A 1 189 ? -2.107 16.226 18.058 1.00 97.69 189 GLU A N 1
ATOM 1558 C CA . GLU A 1 189 ? -2.336 16.224 16.620 1.00 97.69 189 GLU A CA 1
ATOM 1559 C C . GLU A 1 189 ? -1.925 14.886 15.993 1.00 97.69 189 GLU A C 1
ATOM 1561 O O . GLU A 1 189 ? -0.776 14.463 16.104 1.00 97.69 189 GLU A O 1
ATOM 1566 N N . LEU A 1 190 ? -2.866 14.237 15.308 1.00 98.31 190 LEU A N 1
ATOM 1567 C CA . LEU A 1 190 ? -2.642 13.032 14.513 1.00 98.31 190 LEU A CA 1
ATOM 1568 C C . LEU A 1 190 ? -2.723 13.353 13.023 1.00 98.31 190 LEU A C 1
ATOM 1570 O O . LEU A 1 190 ? -3.464 14.246 12.611 1.00 98.31 190 LEU A O 1
ATOM 1574 N N . GLN A 1 191 ? -1.990 12.593 12.214 1.00 98.56 191 GLN A N 1
ATOM 1575 C CA . GLN A 1 191 ? -2.043 12.687 10.758 1.00 98.56 191 GLN A CA 1
ATOM 1576 C C . GLN A 1 191 ? -3.011 11.632 10.209 1.00 98.56 191 GLN A C 1
ATOM 1578 O O . GLN A 1 191 ? -2.782 10.429 10.332 1.00 98.56 191 GLN A O 1
ATOM 1583 N N . VAL A 1 192 ? -4.098 12.090 9.600 1.00 98.75 192 VAL A N 1
ATOM 1584 C CA . VAL A 1 192 ? -5.113 11.253 8.953 1.00 98.75 192 VAL A CA 1
ATOM 1585 C C . VAL A 1 192 ? -4.871 11.259 7.451 1.00 98.75 192 VAL A C 1
ATOM 1587 O O . VAL A 1 192 ? -4.845 12.329 6.847 1.00 98.75 192 VAL A O 1
ATOM 1590 N N . GLU A 1 193 ? -4.736 10.083 6.846 1.00 98.38 193 GLU A N 1
ATOM 1591 C CA . GLU A 1 193 ? -4.601 9.919 5.401 1.00 98.38 193 GLU A CA 1
ATOM 1592 C C . GLU A 1 193 ? -5.913 9.451 4.773 1.00 98.38 193 GLU A C 1
ATOM 1594 O O . GLU A 1 193 ? -6.548 8.498 5.225 1.00 98.38 193 GLU A O 1
ATOM 1599 N N . VAL A 1 194 ? -6.300 10.120 3.690 1.00 98.75 194 VAL A N 1
ATOM 1600 C CA . VAL A 1 194 ? -7.447 9.752 2.865 1.00 98.75 194 VAL A CA 1
ATOM 1601 C C . VAL A 1 194 ? -6.957 9.493 1.450 1.00 98.75 194 VAL A C 1
ATOM 1603 O O . VAL A 1 194 ? -6.347 10.370 0.839 1.00 98.75 194 VAL A O 1
ATOM 1606 N N . TYR A 1 195 ? -7.230 8.307 0.916 1.00 98.56 195 TYR A N 1
ATOM 1607 C CA . TYR A 1 195 ? -6.990 7.980 -0.491 1.00 98.56 195 TYR A CA 1
ATOM 1608 C C . TYR A 1 195 ? -8.314 8.064 -1.230 1.00 98.56 195 TYR A C 1
ATOM 1610 O O . TYR A 1 195 ? -9.322 7.555 -0.741 1.00 98.56 195 TYR A O 1
ATOM 1618 N N . SER A 1 196 ? -8.339 8.758 -2.363 1.00 98.31 196 SER A N 1
ATOM 1619 C CA . SER A 1 196 ? -9.599 9.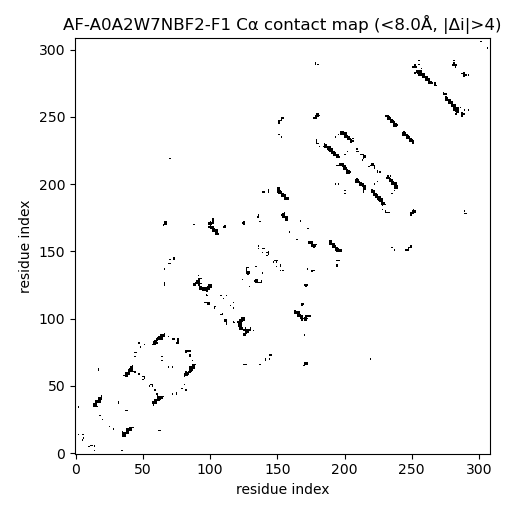095 -3.013 1.00 98.31 196 SER A CA 1
ATOM 1620 C C . SER A 1 196 ? -9.459 9.260 -4.516 1.00 98.31 196 SER A C 1
ATOM 1622 O O . SER A 1 196 ? -8.563 9.943 -5.006 1.00 98.31 196 SER A O 1
ATOM 1624 N N . LYS A 1 197 ? -10.416 8.683 -5.238 1.00 97.62 197 LYS A N 1
ATOM 1625 C CA . LYS A 1 197 ? -10.657 8.918 -6.666 1.00 97.62 197 LYS A CA 1
ATOM 1626 C C . LYS A 1 197 ? -11.620 10.066 -6.939 1.00 97.62 197 LYS A C 1
ATOM 1628 O O . LYS A 1 197 ? -11.733 10.514 -8.079 1.00 97.62 197 LYS A O 1
ATOM 1633 N N . TYR A 1 198 ? -12.302 10.561 -5.911 1.00 98.12 198 TYR A N 1
ATOM 1634 C CA . TYR A 1 198 ? -13.124 11.755 -6.031 1.00 98.12 198 TYR A CA 1
ATOM 1635 C C . TYR A 1 198 ? -12.236 12.996 -6.204 1.00 98.12 198 TYR A C 1
ATOM 1637 O O . TYR A 1 198 ? -11.121 13.019 -5.685 1.00 98.12 198 TYR A O 1
ATOM 1645 N N . PRO A 1 199 ? -12.697 14.061 -6.883 1.00 97.69 199 PRO A N 1
ATOM 1646 C CA . PRO A 1 199 ? -11.921 15.296 -7.035 1.00 97.69 199 PRO A CA 1
ATOM 1647 C C . PRO A 1 199 ? -11.502 15.954 -5.713 1.00 97.69 199 PRO A C 1
ATOM 1649 O O . PRO A 1 199 ? -10.488 16.653 -5.656 1.00 97.69 199 PRO A O 1
ATOM 1652 N N . LYS A 1 200 ? -12.296 15.768 -4.656 1.00 98.31 200 LYS A N 1
ATOM 1653 C CA . LYS A 1 200 ? -12.102 16.388 -3.347 1.00 98.31 200 LYS A CA 1
ATOM 1654 C C . LYS A 1 200 ? -12.655 15.479 -2.257 1.00 98.31 200 LYS A C 1
ATOM 1656 O O . LYS A 1 200 ? -13.601 14.729 -2.494 1.00 98.31 200 LYS A O 1
ATOM 1661 N N . VAL A 1 201 ? -12.106 15.601 -1.056 1.00 98.81 201 VAL A N 1
ATOM 1662 C CA . VAL A 1 201 ? -12.631 14.961 0.151 1.00 98.81 201 VAL A CA 1
ATOM 1663 C C . VAL A 1 201 ? -12.857 15.983 1.254 1.00 98.81 201 VAL A C 1
ATOM 1665 O O . VAL A 1 201 ? -12.187 17.017 1.310 1.00 98.81 201 VAL A O 1
ATOM 1668 N N . ARG A 1 202 ? -13.796 15.677 2.145 1.00 98.69 202 ARG A N 1
ATOM 1669 C CA . ARG A 1 202 ? -14.097 16.436 3.358 1.00 98.69 202 ARG A CA 1
ATOM 1670 C C . ARG A 1 202 ? -13.950 15.535 4.570 1.00 98.69 202 ARG A C 1
ATOM 1672 O O . ARG A 1 202 ? -14.477 14.427 4.569 1.00 98.69 202 ARG A O 1
ATOM 1679 N N . LEU A 1 203 ? -13.250 16.006 5.595 1.00 98.88 203 LEU A N 1
ATOM 1680 C CA . LEU A 1 203 ? -13.045 15.251 6.826 1.00 98.88 203 LEU A CA 1
ATOM 1681 C C . LEU A 1 203 ? -13.870 15.845 7.965 1.00 98.88 203 LEU A C 1
ATOM 1683 O O . LEU A 1 203 ? -13.852 17.058 8.192 1.00 98.88 203 LEU A O 1
ATOM 1687 N N . TYR A 1 204 ? -14.550 14.981 8.710 1.00 98.81 204 TYR A N 1
ATOM 1688 C CA . TYR A 1 204 ? -15.309 15.333 9.900 1.00 98.81 204 TYR A CA 1
ATOM 1689 C C . TYR A 1 204 ? -14.839 14.522 11.103 1.00 98.81 204 TYR A C 1
ATOM 1691 O O . TYR A 1 204 ? -14.656 13.313 10.999 1.00 98.81 204 TYR A O 1
ATOM 1699 N N . LEU A 1 205 ? -14.747 15.169 12.262 1.00 98.75 205 LEU A N 1
ATOM 1700 C CA . LEU A 1 205 ? -14.592 14.511 13.558 1.00 98.75 205 LEU A CA 1
ATOM 1701 C C . LEU A 1 205 ? -15.820 14.829 14.404 1.00 98.75 205 LEU A C 1
ATOM 1703 O O . LEU A 1 205 ? -16.121 16.000 14.636 1.00 98.75 205 LEU A O 1
ATOM 1707 N N . ASN A 1 206 ? -16.544 13.808 14.859 1.00 98.38 206 ASN A N 1
ATOM 1708 C CA . ASN A 1 206 ? -17.749 13.977 15.676 1.00 98.38 206 ASN A CA 1
ATOM 1709 C C . ASN A 1 206 ? -18.749 14.967 15.049 1.00 98.38 206 ASN A C 1
ATOM 1711 O O . ASN A 1 206 ? -19.278 15.855 15.717 1.00 98.38 206 ASN A O 1
ATOM 1715 N N . LYS A 1 207 ? -18.981 14.821 13.735 1.00 98.06 207 LYS A N 1
ATOM 1716 C CA . LYS A 1 207 ? -19.844 15.681 12.895 1.00 98.06 207 LYS A CA 1
ATOM 1717 C C . LYS A 1 207 ? -19.357 17.127 12.720 1.00 98.06 207 LYS A C 1
ATOM 1719 O O . LYS A 1 207 ? -20.006 17.902 12.023 1.00 98.06 207 LYS A O 1
ATOM 1724 N N . LYS A 1 208 ? -18.218 17.505 13.303 1.00 98.38 208 LYS A N 1
ATOM 1725 C CA . LYS A 1 208 ? -17.584 18.808 13.086 1.00 98.38 208 LYS A CA 1
ATOM 1726 C C . LYS A 1 208 ? -16.640 18.731 11.892 1.00 98.38 208 LYS A C 1
ATOM 1728 O O . LYS A 1 208 ? -15.783 17.854 11.840 1.00 98.38 208 LYS A O 1
ATOM 1733 N N . LEU A 1 209 ? -16.782 19.671 10.961 1.00 98.38 209 LEU A N 1
ATOM 1734 C CA . LEU A 1 209 ? -15.881 19.815 9.820 1.00 98.38 209 LEU A CA 1
ATOM 1735 C C . LEU A 1 209 ? -14.456 20.124 10.302 1.00 98.38 209 LEU A C 1
ATOM 1737 O O . LEU A 1 209 ? -14.245 21.095 11.029 1.00 98.38 209 LEU A O 1
ATOM 1741 N N . ILE A 1 210 ? -13.498 19.305 9.872 1.00 98.50 210 ILE A N 1
ATOM 1742 C CA . ILE A 1 210 ? -12.062 19.542 10.042 1.00 98.50 210 ILE A CA 1
ATOM 1743 C C . ILE A 1 210 ? -11.516 20.324 8.849 1.00 98.50 210 ILE A C 1
ATOM 1745 O O . ILE A 1 210 ? -10.815 21.315 9.028 1.00 98.50 210 ILE A O 1
ATOM 1749 N N . GLY A 1 211 ? -11.864 19.909 7.630 1.00 98.31 211 GLY A N 1
ATOM 1750 C CA . GLY A 1 211 ? -11.441 20.597 6.417 1.00 98.31 211 GLY A CA 1
ATOM 1751 C C . GLY A 1 211 ? -11.818 19.860 5.138 1.00 98.31 211 GLY A C 1
ATOM 1752 O O . GLY A 1 211 ? -12.382 18.766 5.169 1.00 98.31 211 GLY A O 1
ATOM 1753 N N . GLU A 1 212 ? -11.469 20.474 4.012 1.00 98.44 212 GLU A N 1
ATOM 1754 C CA . GLU A 1 212 ? -11.585 19.909 2.668 1.00 98.44 212 GLU A CA 1
ATOM 1755 C C . GLU A 1 212 ? -10.226 19.957 1.970 1.00 98.44 212 GLU A C 1
ATOM 1757 O O . GLU A 1 212 ? -9.495 20.937 2.119 1.00 98.44 212 GLU A O 1
ATOM 1762 N N . GLN A 1 213 ? -9.898 18.931 1.186 1.00 98.56 213 GLN A N 1
ATOM 1763 C CA . GLN A 1 213 ? -8.691 18.900 0.355 1.00 98.56 213 GLN A CA 1
ATOM 1764 C C . GLN A 1 213 ? -8.979 18.246 -0.995 1.00 98.56 213 GLN A C 1
ATOM 1766 O O . GLN A 1 213 ? -9.754 17.292 -1.080 1.00 98.56 213 GLN A O 1
ATOM 1771 N N . ALA A 1 214 ? -8.363 18.772 -2.056 1.00 98.38 214 ALA A N 1
ATOM 1772 C CA . ALA A 1 214 ? -8.409 18.161 -3.381 1.00 98.38 214 ALA A CA 1
ATOM 1773 C C . ALA A 1 214 ? -7.631 16.837 -3.389 1.00 98.38 214 ALA A C 1
ATOM 1775 O O . ALA A 1 214 ? -6.614 16.714 -2.713 1.00 98.38 214 ALA A O 1
ATOM 1776 N N . THR A 1 215 ? -8.098 15.869 -4.173 1.00 98.06 215 THR A N 1
ATOM 1777 C CA . THR A 1 215 ? -7.503 14.526 -4.298 1.00 98.06 215 THR A CA 1
ATOM 1778 C C . THR A 1 215 ? -7.354 14.142 -5.768 1.00 98.06 215 THR A C 1
ATOM 1780 O O . THR A 1 215 ? -7.677 13.038 -6.189 1.00 98.06 215 THR A O 1
ATOM 1783 N N . THR A 1 216 ? -6.896 15.092 -6.583 1.00 97.50 216 THR A N 1
ATOM 1784 C CA . THR A 1 216 ? -6.629 14.864 -8.011 1.00 97.50 216 THR A CA 1
ATOM 1785 C C . THR A 1 216 ? -5.249 14.239 -8.218 1.00 97.50 216 THR A C 1
ATOM 1787 O O . THR A 1 216 ? -4.490 14.056 -7.263 1.00 97.50 216 THR A O 1
ATOM 1790 N N . GLU A 1 217 ? -4.873 13.968 -9.469 1.00 97.38 217 GLU A N 1
ATOM 1791 C CA . GLU A 1 217 ? -3.517 13.525 -9.814 1.00 97.38 217 GLU A CA 1
ATOM 1792 C C . GLU A 1 217 ? -2.432 14.486 -9.284 1.00 97.38 217 GLU A C 1
ATOM 1794 O O . GLU A 1 217 ? -1.380 14.039 -8.837 1.00 97.38 217 GLU A O 1
ATOM 1799 N N . ALA A 1 218 ? -2.713 15.796 -9.207 1.00 97.75 218 ALA A N 1
ATOM 1800 C CA . ALA A 1 218 ? -1.791 16.785 -8.637 1.00 97.75 218 ALA A CA 1
ATOM 1801 C C . ALA A 1 218 ? -1.517 16.578 -7.134 1.00 97.75 218 ALA A C 1
ATOM 1803 O O . ALA A 1 218 ? -0.466 16.976 -6.637 1.00 97.75 218 ALA A O 1
ATOM 1804 N N . GLN A 1 219 ? -2.451 15.954 -6.412 1.00 98.31 219 GLN A N 1
ATOM 1805 C CA . GLN A 1 219 ? -2.295 15.537 -5.015 1.00 98.31 219 GLN A CA 1
ATOM 1806 C C . GLN A 1 219 ? -2.004 14.037 -4.902 1.00 98.31 219 GLN A C 1
ATOM 1808 O O . GLN A 1 219 ? -2.106 13.461 -3.823 1.00 98.31 219 GLN A O 1
ATOM 1813 N N . GLN A 1 220 ? -1.661 13.386 -6.016 1.00 98.12 220 GLN A N 1
ATOM 1814 C CA . GLN A 1 220 ? -1.408 11.953 -6.071 1.00 98.12 220 GLN A CA 1
ATOM 1815 C C . GLN A 1 220 ? -2.595 11.123 -5.561 1.00 98.12 220 GLN A C 1
ATOM 1817 O O . GLN A 1 220 ? -2.402 10.069 -4.973 1.00 98.12 220 GLN A O 1
ATOM 1822 N N . PHE A 1 221 ? -3.833 11.601 -5.733 1.00 98.31 221 PHE A N 1
ATOM 1823 C CA . PHE A 1 221 ? -5.039 10.937 -5.213 1.00 98.31 221 PHE A CA 1
ATOM 1824 C C . PHE A 1 221 ? -5.050 10.738 -3.681 1.00 98.31 221 PHE A C 1
ATOM 1826 O O . PHE A 1 221 ? -5.721 9.837 -3.170 1.00 98.31 221 PHE A O 1
ATOM 1833 N N . LYS A 1 222 ? -4.318 11.577 -2.931 1.00 97.69 222 LYS A N 1
ATOM 1834 C CA . LYS A 1 222 ? -4.242 11.551 -1.462 1.00 97.69 222 LYS A CA 1
ATOM 1835 C C . LYS A 1 222 ? -4.569 12.908 -0.844 1.00 97.69 222 LYS A C 1
ATOM 1837 O O . LYS A 1 222 ? -4.284 13.948 -1.424 1.00 97.69 222 LYS A O 1
ATOM 1842 N N . ALA A 1 223 ? -5.111 12.890 0.367 1.00 98.44 223 ALA A N 1
ATOM 1843 C CA . ALA A 1 223 ? -5.224 14.047 1.248 1.00 98.44 223 ALA A CA 1
ATOM 1844 C C . ALA A 1 223 ? -4.717 13.678 2.643 1.00 98.44 223 ALA A C 1
ATOM 1846 O O . ALA A 1 223 ? -4.940 12.559 3.111 1.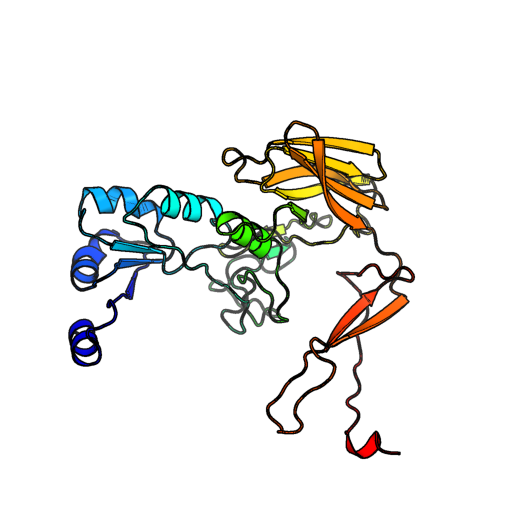00 98.44 223 ALA A O 1
ATOM 1847 N N . THR A 1 224 ? -4.063 14.622 3.318 1.00 98.38 224 THR A N 1
ATOM 1848 C CA . THR A 1 224 ? -3.561 14.422 4.682 1.00 98.38 224 THR A CA 1
ATOM 1849 C C . THR A 1 224 ? -4.035 15.554 5.579 1.00 98.38 224 THR A C 1
ATOM 1851 O O . THR A 1 224 ? -3.804 16.729 5.292 1.00 98.38 224 THR A O 1
ATOM 1854 N N . PHE A 1 225 ? -4.702 15.202 6.674 1.00 98.75 225 PHE A N 1
ATOM 1855 C CA . PHE A 1 225 ? -5.263 16.148 7.632 1.00 98.75 225 PHE A CA 1
ATOM 1856 C C . PHE A 1 225 ? -4.571 16.020 8.986 1.00 98.75 225 PHE A C 1
ATOM 1858 O O . PHE A 1 225 ? -4.418 14.918 9.506 1.00 98.75 225 PHE A O 1
ATOM 1865 N N . THR A 1 226 ? -4.243 17.159 9.590 1.00 98.50 226 THR A N 1
ATOM 1866 C CA . THR A 1 226 ? -3.843 17.237 10.997 1.00 98.50 226 THR A CA 1
ATOM 1867 C C . THR A 1 226 ? -5.098 17.349 11.861 1.00 98.50 226 THR A C 1
ATOM 1869 O O . THR A 1 226 ? -5.872 18.296 11.706 1.00 98.50 226 THR A O 1
ATOM 1872 N N . VAL A 1 227 ? -5.325 16.387 12.756 1.00 98.50 227 VAL A N 1
ATOM 1873 C CA . VAL A 1 227 ? -6.557 16.287 13.552 1.00 98.50 227 VAL A CA 1
ATOM 1874 C C . VAL A 1 227 ? -6.216 16.160 15.037 1.00 98.50 227 VAL A C 1
ATOM 1876 O O . VAL A 1 227 ? -5.530 15.207 15.402 1.00 98.50 227 VAL A O 1
ATOM 1879 N N . PRO A 1 228 ? -6.700 17.056 15.920 1.00 97.56 228 PRO A N 1
ATOM 1880 C CA . PRO A 1 228 ? -6.547 16.867 17.357 1.00 97.56 228 PRO A CA 1
ATOM 1881 C C . PRO A 1 228 ? -7.361 15.646 17.792 1.00 97.56 228 PRO A C 1
ATOM 1883 O O . PRO A 1 228 ? -8.582 15.606 17.615 1.00 97.56 228 PRO A O 1
ATOM 1886 N N . TYR A 1 229 ? -6.692 14.637 18.339 1.00 98.12 229 TYR A N 1
ATOM 1887 C CA . TYR A 1 229 ? -7.337 13.385 18.692 1.00 98.12 229 TYR A CA 1
ATOM 1888 C C . TYR A 1 229 ? -8.343 13.586 19.818 1.00 98.12 229 TYR A C 1
ATOM 1890 O O . TYR A 1 229 ? -8.061 14.140 20.883 1.00 98.12 229 TYR A O 1
ATOM 1898 N N . THR A 1 230 ? -9.554 13.117 19.570 1.00 97.94 230 THR A N 1
ATOM 1899 C CA . THR A 1 230 ? -10.611 12.973 20.561 1.00 97.94 230 THR A CA 1
ATOM 1900 C C . THR A 1 230 ? -11.391 11.726 20.188 1.00 97.94 230 THR A C 1
ATOM 1902 O O . THR A 1 230 ? -11.657 11.494 19.004 1.00 97.94 230 THR A O 1
ATOM 1905 N N . SER A 1 231 ? -11.754 10.939 21.200 1.00 97.50 231 SER A N 1
ATOM 1906 C CA . SER A 1 231 ? -12.569 9.742 21.011 1.00 97.50 231 SER A CA 1
ATOM 1907 C C . SER A 1 231 ? -13.865 10.061 20.257 1.00 97.50 231 SER A C 1
ATOM 1909 O O . SER A 1 231 ? -14.478 11.120 20.451 1.00 97.50 231 SER A O 1
ATOM 1911 N N . GLY A 1 232 ? -14.275 9.147 19.383 1.00 97.62 232 GLY A N 1
ATOM 1912 C CA . GLY A 1 232 ? -15.544 9.214 18.674 1.00 97.62 232 GLY A CA 1
ATOM 1913 C C . GLY A 1 232 ? -15.450 8.700 17.246 1.00 97.62 232 GLY A C 1
ATOM 1914 O O . GLY A 1 232 ? -14.901 7.628 17.004 1.00 97.62 232 GLY A O 1
ATOM 1915 N N . GLU A 1 233 ? -16.031 9.442 16.307 1.00 98.50 233 GLU A N 1
ATOM 1916 C CA . GLU A 1 233 ? -16.199 9.016 14.917 1.00 98.50 233 GLU A CA 1
ATOM 1917 C C . GLU A 1 233 ? -15.512 9.986 13.951 1.00 98.50 233 GLU A C 1
ATOM 1919 O O . GLU A 1 233 ? -15.799 11.189 13.939 1.00 98.50 233 GLU A O 1
ATOM 1924 N N . LEU A 1 234 ? -14.623 9.437 13.128 1.00 98.75 234 LEU A N 1
ATOM 1925 C CA . LEU A 1 234 ? -13.919 10.125 12.058 1.00 98.75 234 LEU A CA 1
ATOM 1926 C C . LEU A 1 234 ? -14.527 9.704 10.717 1.00 98.75 234 LEU A C 1
ATOM 1928 O O . LEU A 1 234 ? -14.551 8.518 10.398 1.00 98.75 234 LEU A O 1
ATOM 1932 N N . ASN A 1 235 ? -15.005 10.668 9.933 1.00 98.81 235 ASN A N 1
ATOM 1933 C CA . ASN A 1 235 ? -15.643 10.424 8.641 1.00 98.81 235 ASN A CA 1
ATOM 1934 C C . ASN A 1 235 ? -14.908 11.181 7.537 1.00 98.81 235 ASN A C 1
ATOM 1936 O O . ASN A 1 235 ? -14.870 12.412 7.560 1.00 98.81 235 ASN A O 1
ATOM 1940 N N . ALA A 1 236 ? -14.372 10.459 6.557 1.00 98.75 236 ALA A N 1
ATOM 1941 C CA . ALA A 1 236 ? -13.938 11.029 5.289 1.00 98.75 236 ALA A CA 1
ATOM 1942 C C . ALA A 1 236 ? -15.069 10.888 4.276 1.00 98.75 236 ALA A C 1
ATOM 1944 O O . ALA A 1 236 ? -15.640 9.810 4.138 1.00 98.75 236 ALA A O 1
ATOM 1945 N N . VAL A 1 237 ? -15.384 11.970 3.573 1.00 98.75 237 VAL A N 1
ATOM 1946 C CA . VAL A 1 237 ? -16.479 12.023 2.608 1.00 98.75 237 VAL A CA 1
ATOM 1947 C C . VAL A 1 237 ? -15.938 12.439 1.249 1.00 98.75 237 VAL A C 1
ATOM 1949 O O . VAL A 1 237 ? -15.352 13.514 1.117 1.00 98.75 237 VAL A O 1
ATOM 1952 N N . GLY A 1 238 ? -16.125 11.587 0.245 1.00 98.56 238 GLY A N 1
ATOM 1953 C CA . GLY A 1 238 ? -15.826 11.886 -1.152 1.00 98.56 238 GLY A CA 1
ATOM 1954 C C . GLY A 1 238 ? -16.818 12.893 -1.727 1.00 98.56 238 GLY A C 1
ATOM 1955 O O . GLY A 1 238 ? -18.009 12.843 -1.412 1.00 98.56 238 GLY A O 1
ATOM 1956 N N . LEU A 1 239 ? -16.334 13.813 -2.565 1.00 98.44 239 LEU A N 1
ATOM 1957 C CA . LEU A 1 239 ? -17.140 14.880 -3.158 1.00 98.44 239 LEU A CA 1
ATOM 1958 C C . LEU A 1 239 ? -17.055 14.877 -4.685 1.00 98.44 239 LEU A C 1
ATOM 1960 O O . LEU A 1 239 ? -15.962 14.976 -5.241 1.00 98.44 239 LEU A O 1
ATOM 1964 N N . THR A 1 240 ? -18.209 14.891 -5.353 1.00 96.38 240 THR A N 1
ATOM 1965 C CA . THR A 1 240 ? -18.336 15.148 -6.802 1.00 96.38 240 THR A CA 1
ATOM 1966 C C . THR A 1 240 ? -19.288 16.317 -7.013 1.00 96.38 240 THR A C 1
ATOM 1968 O O . THR A 1 240 ? -20.379 16.325 -6.451 1.00 96.38 240 THR A O 1
ATOM 1971 N N . ASP A 1 241 ? -18.871 17.342 -7.761 1.00 94.00 241 ASP A N 1
ATOM 1972 C CA . ASP A 1 241 ? -19.648 18.580 -7.961 1.00 94.00 241 ASP A CA 1
ATOM 1973 C C . ASP A 1 241 ? -20.140 19.220 -6.646 1.00 94.00 241 ASP A C 1
ATOM 1975 O O . ASP A 1 241 ? -21.236 19.766 -6.558 1.00 94.00 241 ASP A O 1
ATOM 1979 N N . ASN A 1 242 ? -19.306 19.140 -5.600 1.00 92.38 242 ASN A N 1
ATOM 1980 C CA . ASN A 1 242 ? -19.594 19.539 -4.212 1.00 92.38 242 ASN A CA 1
ATOM 1981 C C . ASN A 1 242 ? -20.690 18.735 -3.484 1.00 92.38 242 ASN A C 1
ATOM 1983 O O . ASN A 1 242 ? -21.003 19.065 -2.339 1.00 92.38 242 ASN A O 1
ATOM 1987 N N . ASN A 1 243 ? -21.219 17.671 -4.086 1.00 96.44 243 ASN A N 1
ATOM 1988 C CA . ASN A 1 243 ? -22.132 16.737 -3.433 1.00 96.44 243 ASN A CA 1
ATOM 1989 C C . ASN A 1 243 ? -21.356 15.613 -2.744 1.00 96.44 243 ASN A C 1
ATOM 1991 O O . ASN A 1 243 ? -20.397 15.085 -3.305 1.00 96.44 243 ASN A O 1
ATOM 1995 N N . GLU A 1 244 ? -21.789 15.240 -1.542 1.00 97.56 244 GLU A N 1
ATOM 1996 C CA . GLU A 1 244 ? -21.264 14.094 -0.793 1.00 97.56 244 GLU A CA 1
ATOM 1997 C C . GLU A 1 244 ? -21.747 12.789 -1.442 1.00 97.56 244 GLU A C 1
ATOM 1999 O O . GLU A 1 244 ? -22.950 12.610 -1.635 1.00 97.56 244 GLU A O 1
ATOM 2004 N N . VAL A 1 245 ? -20.819 11.903 -1.817 1.00 97.44 245 VAL A N 1
ATOM 2005 C CA . VAL A 1 245 ? -21.133 10.700 -2.619 1.00 97.44 245 VAL A CA 1
ATOM 2006 C C . VAL A 1 245 ? -20.794 9.380 -1.931 1.00 97.44 245 VAL A C 1
ATOM 2008 O O . VAL A 1 245 ? -21.489 8.390 -2.139 1.00 97.44 245 VAL A O 1
ATOM 2011 N N . GLU A 1 246 ? -19.765 9.357 -1.088 1.00 98.12 246 GLU A N 1
ATOM 2012 C CA . GLU A 1 246 ? -19.325 8.166 -0.360 1.00 98.12 246 GLU A CA 1
ATOM 2013 C C . GLU A 1 246 ? -18.691 8.583 0.962 1.00 98.12 246 GLU A C 1
ATOM 2015 O O . GLU A 1 246 ? -18.008 9.606 1.016 1.00 98.12 246 GLU A O 1
ATOM 2020 N N . THR A 1 247 ? -18.889 7.780 2.007 1.00 98.50 247 THR A N 1
ATOM 2021 C CA . THR A 1 247 ? -18.320 8.018 3.336 1.00 98.50 247 THR A CA 1
ATOM 2022 C C . THR A 1 247 ? -17.521 6.803 3.789 1.00 98.50 247 THR A C 1
ATOM 2024 O O . THR A 1 247 ? -18.049 5.694 3.824 1.00 98.50 247 THR A O 1
ATOM 2027 N N . ALA A 1 248 ? -16.274 7.030 4.195 1.00 98.44 248 ALA A N 1
ATOM 2028 C CA . ALA A 1 248 ? -15.452 6.076 4.927 1.00 98.44 248 ALA A CA 1
ATOM 2029 C C . ALA A 1 248 ? -15.371 6.505 6.399 1.00 98.44 248 ALA A C 1
ATOM 2031 O O . ALA A 1 248 ? -15.126 7.678 6.693 1.00 98.44 248 ALA A O 1
ATOM 2032 N N . THR A 1 249 ? -15.564 5.560 7.320 1.00 98.44 249 THR A N 1
ATOM 2033 C CA . THR A 1 249 ? -15.704 5.845 8.754 1.00 98.44 249 THR A CA 1
ATOM 2034 C C . THR A 1 249 ? -14.722 5.029 9.583 1.00 98.44 249 THR A C 1
ATOM 2036 O O . THR A 1 249 ? -14.658 3.810 9.441 1.00 98.44 249 THR A O 1
ATOM 2039 N N . LEU A 1 250 ? -14.038 5.688 10.519 1.00 98.31 250 LEU A N 1
ATOM 2040 C CA . LEU A 1 250 ? -13.312 5.052 11.618 1.00 98.31 250 LEU A CA 1
ATOM 2041 C C . LEU A 1 250 ? -13.933 5.460 12.956 1.00 98.31 250 LEU A C 1
ATOM 2043 O O . LEU A 1 250 ? -14.366 6.600 13.133 1.00 98.31 250 LEU A O 1
ATOM 2047 N N . LYS A 1 251 ? -13.967 4.527 13.908 1.00 97.81 251 LYS A N 1
ATOM 2048 C CA . LYS A 1 251 ? -14.514 4.743 15.254 1.00 97.81 251 LYS A CA 1
ATOM 2049 C C . LYS A 1 251 ? -13.472 4.407 16.305 1.00 97.81 251 LYS A C 1
ATOM 2051 O O . LYS A 1 251 ? -12.697 3.468 16.130 1.00 97.81 251 LYS A O 1
ATOM 2056 N N . THR A 1 252 ? -13.468 5.163 17.394 1.00 97.50 252 THR A N 1
ATOM 2057 C CA . THR A 1 252 ? -12.713 4.793 18.589 1.00 97.50 252 THR A CA 1
ATOM 2058 C C . THR A 1 252 ? -13.358 3.566 19.222 1.00 97.50 252 THR A C 1
ATOM 2060 O O . THR A 1 252 ? -14.541 3.591 19.552 1.00 97.50 252 THR A O 1
ATOM 2063 N N . SER A 1 253 ? -12.579 2.499 19.381 1.00 95.81 253 SER A N 1
ATOM 2064 C CA . SER A 1 253 ? -12.968 1.297 20.114 1.00 95.81 253 SER A CA 1
ATOM 2065 C C . SER A 1 253 ? -12.959 1.581 21.612 1.00 95.81 253 SER A C 1
ATOM 2067 O O . SER A 1 253 ? -12.024 2.195 22.133 1.00 95.81 253 SER A O 1
ATOM 2069 N N . GLY A 1 254 ? -13.953 1.049 22.317 1.00 93.25 254 GLY A N 1
ATOM 2070 C CA . GLY A 1 254 ? -13.904 0.885 23.765 1.00 93.25 254 GLY A CA 1
ATOM 2071 C C . GLY A 1 254 ? -12.898 -0.186 24.205 1.00 93.25 254 GLY A C 1
ATOM 2072 O O . GLY A 1 254 ? -12.071 -0.679 23.424 1.00 93.25 254 GLY A O 1
ATOM 2073 N N . ASP A 1 255 ? -12.980 -0.565 25.479 1.00 91.50 255 ASP A N 1
ATOM 2074 C CA . ASP A 1 255 ? -12.176 -1.654 26.030 1.00 91.50 255 ASP A CA 1
ATOM 2075 C C . ASP A 1 255 ? -12.490 -2.991 25.351 1.00 91.50 255 ASP A C 1
ATOM 2077 O O . ASP A 1 255 ? -13.629 -3.271 24.971 1.00 91.50 255 ASP A O 1
ATOM 2081 N N . ALA A 1 256 ? -11.463 -3.837 25.226 1.00 91.56 256 ALA A N 1
ATOM 2082 C CA . ALA A 1 256 ? -11.612 -5.182 24.685 1.00 91.56 256 ALA A CA 1
ATOM 2083 C C . ALA A 1 256 ? -12.639 -5.974 25.507 1.00 91.56 256 ALA A C 1
ATOM 2085 O O . ALA A 1 256 ? -12.443 -6.198 26.701 1.00 91.56 256 ALA A O 1
ATOM 2086 N N . ALA A 1 257 ? -13.708 -6.423 24.854 1.00 92.62 257 ALA A N 1
ATOM 2087 C CA . ALA A 1 257 ? -14.831 -7.080 25.513 1.00 92.62 257 ALA A CA 1
ATOM 2088 C C . ALA A 1 257 ? -15.182 -8.439 24.897 1.00 92.62 257 ALA A C 1
ATOM 2090 O O . ALA A 1 257 ? -15.728 -9.299 25.589 1.00 92.62 257 ALA A O 1
ATOM 2091 N N . ARG A 1 258 ? -14.903 -8.652 23.602 1.00 92.25 258 ARG A N 1
ATOM 2092 C CA . ARG A 1 258 ? -15.319 -9.860 22.875 1.00 92.25 258 ARG A CA 1
ATOM 2093 C C . ARG A 1 258 ? -14.227 -10.381 21.949 1.00 92.25 258 ARG A C 1
ATOM 2095 O O . ARG A 1 258 ? -13.442 -9.615 21.397 1.00 92.25 258 ARG A O 1
ATOM 2102 N N . ILE A 1 259 ? -14.233 -11.700 21.760 1.00 92.62 259 ILE A N 1
ATOM 2103 C CA . ILE A 1 259 ? -13.515 -12.385 20.682 1.00 92.62 259 ILE A CA 1
ATOM 2104 C C . ILE A 1 259 ? -14.551 -12.739 19.621 1.00 92.62 259 ILE A C 1
ATOM 2106 O O . ILE A 1 259 ? -15.519 -13.447 19.909 1.00 92.62 259 ILE A O 1
ATOM 2110 N N . LYS A 1 260 ? -14.354 -12.257 18.400 1.00 92.00 260 LYS A N 1
ATOM 2111 C CA . LYS A 1 260 ? -15.208 -12.549 17.254 1.00 92.00 260 LYS A CA 1
ATOM 2112 C C . LYS A 1 260 ? -14.447 -13.433 16.274 1.00 92.00 260 LYS A C 1
ATOM 2114 O O . LYS A 1 260 ? -13.342 -13.107 15.857 1.00 92.00 260 LYS A O 1
ATOM 2119 N N . LEU A 1 261 ? -15.053 -14.562 15.923 1.00 93.75 261 LEU A N 1
ATOM 2120 C CA . LEU A 1 261 ? -14.511 -15.511 14.955 1.00 93.75 261 LEU A CA 1
ATOM 2121 C C . LEU A 1 261 ? -15.241 -15.347 13.627 1.00 93.75 261 LEU A C 1
ATOM 2123 O O . LEU A 1 261 ? -16.473 -15.371 13.591 1.00 93.75 261 LEU A O 1
ATOM 2127 N N . LYS A 1 262 ? -14.490 -15.201 12.537 1.00 94.44 262 LYS A N 1
ATOM 2128 C CA . LYS A 1 262 ? -15.044 -15.077 11.188 1.00 94.44 262 LYS A CA 1
ATOM 2129 C C . LYS A 1 262 ? -14.339 -16.044 10.247 1.00 94.44 262 LYS A C 1
ATOM 2131 O O . LYS A 1 262 ? -13.191 -15.829 9.880 1.00 94.44 262 LYS A O 1
ATOM 2136 N N . ALA A 1 263 ? -15.045 -17.099 9.856 1.00 96.06 263 ALA A N 1
ATOM 2137 C CA . ALA A 1 263 ? -14.585 -18.005 8.813 1.00 96.06 263 ALA A CA 1
ATOM 2138 C C . ALA A 1 263 ? -14.775 -17.365 7.431 1.00 96.06 263 ALA A C 1
ATOM 2140 O O . ALA A 1 263 ? -15.819 -16.762 7.167 1.00 96.06 263 ALA A O 1
ATOM 2141 N N . ASP A 1 264 ? -13.796 -17.532 6.547 1.00 96.38 264 ASP A N 1
ATOM 2142 C CA . ASP A 1 264 ? -13.927 -17.210 5.123 1.00 96.38 264 ASP A CA 1
ATOM 2143 C C . ASP A 1 264 ? -15.015 -18.064 4.446 1.00 96.38 264 ASP A C 1
ATOM 2145 O O . ASP A 1 264 ? -15.779 -17.574 3.614 1.00 96.38 264 ASP A O 1
ATOM 2149 N N . ARG A 1 265 ? -15.130 -19.335 4.851 1.00 96.88 265 ARG A N 1
ATOM 2150 C CA . ARG A 1 265 ? -16.144 -20.294 4.405 1.00 96.88 265 ARG A CA 1
ATOM 2151 C C . ARG A 1 265 ? -16.570 -21.188 5.565 1.00 96.88 265 ARG A C 1
ATOM 2153 O O . ARG A 1 265 ? -15.747 -21.802 6.228 1.00 96.88 265 ARG A O 1
ATOM 2160 N N . THR A 1 266 ? -17.875 -21.329 5.781 1.00 95.88 266 THR A N 1
ATOM 2161 C CA . THR A 1 266 ? -18.429 -22.163 6.867 1.00 95.88 266 THR A CA 1
ATOM 2162 C C . THR A 1 266 ? -18.690 -23.614 6.456 1.00 95.88 266 THR A C 1
ATOM 2164 O O . THR A 1 266 ? -19.114 -24.427 7.273 1.00 95.88 266 THR A O 1
ATOM 2167 N N . THR A 1 267 ? -18.468 -23.963 5.189 1.00 95.94 267 THR A N 1
ATOM 2168 C CA . THR A 1 267 ? -18.599 -25.326 4.663 1.00 95.94 267 THR A CA 1
ATOM 2169 C C . THR A 1 267 ? -17.427 -25.607 3.737 1.00 95.94 267 THR A C 1
ATOM 2171 O O . THR A 1 267 ? -17.159 -24.821 2.830 1.00 95.94 267 THR A O 1
ATOM 2174 N N . ILE A 1 268 ? -16.739 -26.723 3.978 1.00 96.50 268 ILE A N 1
ATOM 2175 C CA . ILE A 1 268 ? -15.571 -27.165 3.211 1.00 96.50 268 ILE A CA 1
ATOM 2176 C C . ILE A 1 268 ? -15.699 -28.645 2.850 1.00 96.50 268 ILE A C 1
ATOM 2178 O O . ILE A 1 268 ? -16.454 -29.399 3.470 1.00 96.50 268 ILE A O 1
ATOM 2182 N N . SER A 1 269 ? -14.940 -29.067 1.849 1.00 97.00 269 SER A N 1
ATOM 2183 C CA . SER A 1 269 ? -14.862 -30.460 1.423 1.00 97.00 269 SER A CA 1
ATOM 2184 C C . SER A 1 269 ? -14.079 -31.288 2.440 1.00 97.00 269 SER A C 1
ATOM 2186 O O . SER A 1 269 ? -12.965 -30.939 2.819 1.00 97.00 269 SER A O 1
ATOM 2188 N N . ALA A 1 270 ? -14.608 -32.446 2.835 1.00 95.75 270 ALA A N 1
ATOM 2189 C CA . ALA A 1 270 ? -13.926 -33.375 3.740 1.00 95.75 270 ALA A CA 1
ATOM 2190 C C . ALA A 1 270 ? -12.847 -34.212 3.015 1.00 95.75 270 ALA A C 1
ATOM 2192 O O . ALA A 1 270 ? -12.880 -35.440 3.046 1.00 95.75 270 ALA A O 1
ATOM 2193 N N . ASN A 1 271 ? -11.916 -33.554 2.315 1.00 95.69 271 ASN A N 1
ATOM 2194 C CA . ASN A 1 271 ? -10.894 -34.194 1.472 1.00 95.69 271 ASN A CA 1
ATOM 2195 C C . ASN A 1 271 ? -9.458 -34.093 2.032 1.00 95.69 271 ASN A C 1
ATOM 2197 O O . ASN A 1 271 ? -8.528 -34.590 1.402 1.00 95.69 271 ASN A O 1
ATOM 2201 N N . GLY A 1 272 ? -9.266 -33.439 3.183 1.00 94.50 272 GLY A N 1
ATOM 2202 C CA . GLY A 1 272 ? -7.952 -33.251 3.814 1.00 94.50 272 GLY A CA 1
ATOM 2203 C C . GLY A 1 272 ? -7.030 -32.236 3.124 1.00 94.50 272 GLY A C 1
ATOM 2204 O O . GLY A 1 272 ? -5.864 -32.150 3.488 1.00 94.50 272 GLY A O 1
ATOM 2205 N N . GLN A 1 273 ? -7.534 -31.495 2.135 1.00 95.88 273 GLN A N 1
ATOM 2206 C CA . GLN A 1 273 ? -6.798 -30.467 1.384 1.00 95.88 273 GLN A CA 1
ATOM 2207 C C . GLN A 1 273 ? -7.521 -29.117 1.391 1.00 95.88 273 GLN A C 1
ATOM 2209 O O . GLN A 1 273 ? -6.896 -28.076 1.220 1.00 95.88 273 GLN A O 1
ATOM 2214 N N . ASP A 1 274 ? -8.844 -29.132 1.562 1.00 96.69 274 ASP A N 1
ATOM 2215 C CA . ASP A 1 274 ? -9.658 -27.929 1.623 1.00 96.69 274 ASP A CA 1
ATOM 2216 C C . ASP A 1 274 ? -9.461 -27.219 2.968 1.00 96.69 274 ASP A C 1
ATOM 2218 O O . ASP A 1 274 ? -9.483 -27.849 4.027 1.00 96.69 274 ASP A O 1
ATOM 2222 N N . LEU A 1 275 ? -9.265 -25.902 2.923 1.00 95.44 275 LEU A N 1
ATOM 2223 C CA . LEU A 1 275 ? -8.937 -25.085 4.092 1.00 95.44 275 LEU A CA 1
ATOM 2224 C C . LEU A 1 275 ? -10.015 -24.033 4.328 1.00 95.44 275 LEU A C 1
ATOM 2226 O O . LEU A 1 275 ? -10.529 -23.444 3.381 1.00 95.44 275 LEU A O 1
ATOM 2230 N N . SER A 1 276 ? -10.330 -23.753 5.588 1.00 96.31 276 SER A N 1
ATOM 2231 C CA . SER A 1 276 ? -11.022 -22.520 5.962 1.00 96.31 276 SER A CA 1
ATOM 2232 C C . SER A 1 276 ? -10.129 -21.716 6.890 1.00 96.31 276 SER A C 1
ATOM 2234 O O . SER A 1 276 ? -9.583 -22.249 7.858 1.00 96.31 276 SER A O 1
ATOM 2236 N N . PHE A 1 277 ? -9.991 -20.433 6.579 1.00 95.75 277 PHE A N 1
ATOM 2237 C CA . PHE A 1 277 ? -9.286 -19.469 7.405 1.00 95.75 277 PHE A CA 1
ATOM 2238 C C . PHE A 1 277 ? -10.287 -18.807 8.348 1.00 95.75 277 PHE A C 1
ATOM 2240 O O . PHE A 1 277 ? -11.279 -18.217 7.917 1.00 95.75 277 PHE A O 1
ATOM 2247 N N . ILE A 1 278 ? -10.023 -18.909 9.650 1.00 95.00 278 ILE A N 1
ATOM 2248 C CA . ILE A 1 278 ? -10.846 -18.295 10.692 1.00 95.00 278 ILE A CA 1
ATOM 2249 C C . ILE A 1 278 ? -10.093 -17.087 11.238 1.00 95.00 278 ILE A C 1
ATOM 2251 O O . ILE A 1 278 ? -9.125 -17.234 11.982 1.00 95.00 278 ILE A O 1
ATOM 2255 N N . ALA A 1 279 ? -10.556 -15.893 10.881 1.00 93.62 279 ALA A N 1
ATOM 2256 C CA . ALA A 1 279 ? -10.083 -14.651 11.468 1.00 93.62 279 ALA A CA 1
ATOM 2257 C C . ALA A 1 279 ? -10.544 -14.544 12.926 1.00 93.62 279 ALA A C 1
ATOM 2259 O O . ALA A 1 279 ? -11.699 -14.847 13.245 1.00 93.62 279 ALA A O 1
ATOM 2260 N N . VAL A 1 280 ? -9.641 -14.088 13.794 1.00 92.06 280 VAL A N 1
ATOM 2261 C CA . VAL A 1 280 ? -9.898 -13.850 15.216 1.00 92.06 280 VAL A CA 1
ATOM 2262 C C . VAL A 1 280 ? -9.755 -12.357 15.484 1.00 92.06 280 VAL A C 1
ATOM 2264 O O . VAL A 1 280 ? -8.653 -11.819 15.461 1.00 92.06 280 VAL A O 1
ATOM 2267 N N . GLU A 1 281 ? -10.875 -11.688 15.726 1.00 91.56 281 GLU A N 1
ATOM 2268 C CA . GLU A 1 281 ? -10.947 -10.248 15.972 1.00 91.56 281 GLU A CA 1
ATOM 2269 C C . GLU A 1 281 ? -11.201 -9.996 17.466 1.00 91.56 281 GLU A C 1
ATOM 2271 O O . GLU A 1 281 ? -12.099 -10.602 18.058 1.00 91.56 281 GLU A O 1
ATOM 2276 N N . ILE A 1 282 ? -10.447 -9.082 18.081 1.00 92.38 282 ILE A N 1
ATOM 2277 C CA . ILE A 1 282 ? -10.787 -8.532 19.399 1.00 92.38 282 ILE A CA 1
ATOM 2278 C C . ILE A 1 282 ? -11.613 -7.271 19.188 1.00 92.38 282 ILE A C 1
ATOM 2280 O O . ILE A 1 282 ? -11.160 -6.343 18.517 1.00 92.38 282 ILE A O 1
ATOM 2284 N N . THR A 1 283 ? -12.807 -7.229 19.774 1.00 94.00 283 THR A N 1
ATOM 2285 C CA . THR A 1 283 ? -13.710 -6.080 19.660 1.00 94.00 283 THR A CA 1
ATOM 2286 C C . THR A 1 283 ? -14.142 -5.559 21.020 1.00 94.00 283 THR A C 1
ATOM 2288 O O . THR A 1 283 ? -14.092 -6.274 22.028 1.00 94.00 283 THR A O 1
ATOM 2291 N N . ASP A 1 284 ? -14.621 -4.322 21.043 1.00 94.19 284 ASP A N 1
ATOM 2292 C CA . ASP A 1 284 ? -15.405 -3.804 22.160 1.00 94.19 284 ASP A CA 1
ATOM 2293 C C . ASP A 1 284 ? -16.840 -4.378 22.180 1.00 94.19 284 ASP A C 1
ATOM 2295 O O . ASP A 1 284 ? -17.179 -5.322 21.449 1.00 94.19 284 ASP A O 1
ATOM 2299 N N . ASN A 1 285 ? -17.685 -3.839 23.065 1.00 95.69 285 ASN A N 1
ATOM 2300 C CA . ASN A 1 285 ? -19.083 -4.252 23.203 1.00 95.69 285 ASN A CA 1
ATOM 2301 C C . ASN A 1 285 ? -19.964 -3.886 22.003 1.00 95.69 285 ASN A C 1
ATOM 2303 O O . ASN A 1 285 ? -20.974 -4.562 21.792 1.00 95.69 285 ASN A O 1
ATOM 2307 N N . ASP A 1 286 ? -19.569 -2.877 21.229 1.00 94.81 286 ASP A N 1
ATOM 2308 C CA . ASP A 1 286 ? -20.288 -2.382 20.055 1.00 94.81 286 ASP A CA 1
ATOM 2309 C C . ASP A 1 286 ? -19.776 -3.025 18.752 1.00 94.81 286 ASP A C 1
ATOM 2311 O O . ASP A 1 286 ? -20.331 -2.806 17.675 1.00 94.81 286 ASP A O 1
ATOM 2315 N N . GLY A 1 287 ? -18.751 -3.878 18.849 1.00 94.25 287 GLY A N 1
ATOM 2316 C CA . GLY A 1 287 ? -18.184 -4.628 17.733 1.00 94.25 287 GLY A CA 1
ATOM 2317 C C . GLY A 1 287 ? -17.097 -3.881 16.957 1.00 94.25 287 GLY A C 1
ATOM 2318 O O . GLY A 1 287 ? -16.717 -4.346 15.881 1.00 94.25 287 GLY A O 1
ATOM 2319 N N . VAL A 1 288 ? -16.584 -2.758 17.475 1.00 94.94 288 VAL A N 1
ATOM 2320 C CA . VAL A 1 288 ? -15.451 -2.032 16.880 1.00 94.94 288 VAL A CA 1
ATOM 2321 C C . VAL A 1 288 ? -14.163 -2.810 17.154 1.00 94.94 288 VAL A C 1
ATOM 2323 O O . VAL A 1 288 ? -13.918 -3.240 18.281 1.00 94.94 288 VAL A O 1
ATOM 2326 N N . ILE A 1 289 ? -13.351 -3.029 16.115 1.00 92.19 289 ILE A N 1
ATOM 2327 C CA . ILE A 1 289 ? -12.091 -3.779 16.214 1.00 92.19 289 ILE A CA 1
ATOM 2328 C C . ILE A 1 289 ? -11.052 -2.963 16.985 1.00 92.19 289 ILE A C 1
ATOM 2330 O O . ILE A 1 289 ? -10.864 -1.770 16.743 1.00 92.19 289 ILE A O 1
ATOM 2334 N N . ARG A 1 290 ? -10.313 -3.639 17.865 1.00 89.31 290 ARG A N 1
ATOM 2335 C CA . ARG A 1 290 ? -9.186 -3.073 18.606 1.00 89.31 290 ARG A CA 1
ATOM 2336 C C . ARG A 1 290 ? -7.874 -3.565 17.992 1.00 89.31 290 ARG A C 1
ATOM 2338 O O . ARG A 1 290 ? -7.471 -4.690 18.262 1.00 89.31 290 ARG A O 1
ATOM 2345 N N . ILE A 1 291 ? -7.223 -2.727 17.177 1.00 80.50 291 ILE A N 1
ATOM 2346 C CA . ILE A 1 291 ? -6.025 -3.091 16.383 1.00 80.50 291 ILE A CA 1
ATOM 2347 C C . ILE A 1 291 ? -4.761 -3.298 17.247 1.00 80.50 291 ILE A C 1
ATOM 2349 O O . ILE A 1 291 ? -3.896 -4.089 16.885 1.00 80.50 291 ILE A O 1
ATOM 2353 N N . HIS A 1 292 ? -4.691 -2.700 18.444 1.00 72.12 292 HIS A N 1
ATOM 2354 C CA . HIS A 1 292 ? -3.588 -2.906 19.401 1.00 72.12 292 HIS A CA 1
ATOM 2355 C C . HIS A 1 292 ? -4.083 -3.486 20.741 1.00 72.12 292 HIS A C 1
ATOM 2357 O O . HIS A 1 292 ? -4.066 -2.802 21.771 1.00 72.12 292 HIS A O 1
ATOM 2363 N N . PRO A 1 293 ? -4.597 -4.729 20.776 1.00 61.78 293 PRO A N 1
ATOM 2364 C CA . PRO A 1 293 ? -5.012 -5.344 22.022 1.00 61.78 293 PRO A CA 1
ATOM 2365 C C . PRO A 1 293 ? -3.778 -5.844 22.787 1.00 61.78 293 PRO A C 1
ATOM 2367 O O . PRO A 1 293 ? -2.929 -6.541 22.248 1.00 61.78 293 PRO A O 1
ATOM 2370 N N . SER A 1 294 ? -3.696 -5.536 24.078 1.00 62.47 294 SER A N 1
ATOM 2371 C CA . SER A 1 294 ? -2.608 -5.969 24.969 1.00 62.47 294 SER A CA 1
ATOM 2372 C C . SER A 1 294 ? -2.714 -7.433 25.425 1.00 62.47 294 SER A C 1
ATOM 2374 O O . SER A 1 294 ? -1.907 -7.884 26.234 1.00 62.47 294 SER A O 1
ATOM 2376 N N . ASN A 1 295 ? -3.738 -8.167 24.980 1.00 61.66 295 ASN A N 1
ATOM 2377 C CA . ASN A 1 295 ? -4.126 -9.439 25.583 1.00 61.66 295 ASN A CA 1
ATOM 2378 C C . ASN A 1 295 ? -3.650 -10.624 24.729 1.00 61.66 295 ASN A C 1
ATOM 2380 O O . ASN A 1 295 ? -3.996 -10.680 23.547 1.00 61.66 295 ASN A O 1
ATOM 2384 N N . PRO A 1 296 ? -2.937 -11.609 25.305 1.00 64.31 296 PRO A N 1
ATOM 2385 C CA . PRO A 1 296 ? -2.665 -12.859 24.609 1.00 64.31 296 PRO A CA 1
ATOM 2386 C C . PRO A 1 296 ? -3.976 -13.617 24.353 1.00 64.31 296 PRO A C 1
ATOM 2388 O O . PRO A 1 296 ? -4.832 -13.710 25.236 1.00 64.31 296 PRO A O 1
ATOM 2391 N N . ILE A 1 297 ? -4.127 -14.179 23.153 1.00 68.38 297 ILE A N 1
ATOM 2392 C CA . ILE A 1 297 ? -5.264 -15.034 22.787 1.00 68.38 297 ILE A CA 1
ATOM 2393 C C . ILE A 1 297 ? -4.814 -16.492 22.856 1.00 68.38 297 ILE A C 1
ATOM 2395 O O . ILE A 1 297 ? -3.854 -16.884 22.197 1.00 68.38 297 ILE A O 1
ATOM 2399 N N . TYR A 1 298 ? -5.541 -17.305 23.620 1.00 71.12 298 TYR A N 1
ATOM 2400 C CA . TYR A 1 298 ? -5.318 -18.746 23.701 1.00 71.12 298 TYR A CA 1
ATOM 2401 C C . TYR A 1 298 ? -6.388 -19.473 22.888 1.00 71.12 298 TYR A C 1
ATOM 2403 O O . TYR A 1 298 ? -7.569 -19.443 23.235 1.00 71.12 298 TYR A O 1
ATOM 2411 N N . LEU A 1 299 ? -5.975 -20.131 21.804 1.00 69.94 299 LEU A N 1
ATOM 2412 C CA . LEU A 1 299 ? -6.830 -21.028 21.028 1.00 69.94 299 LEU A CA 1
ATOM 2413 C C . LEU A 1 299 ? -6.511 -22.472 21.417 1.00 69.94 299 LEU A C 1
ATOM 2415 O O . LEU A 1 299 ? -5.362 -22.904 21.337 1.00 69.94 299 LEU A O 1
ATOM 2419 N N . TYR A 1 300 ? -7.530 -23.225 21.826 1.00 68.25 300 TYR A N 1
ATOM 2420 C CA . TYR A 1 300 ? -7.392 -24.647 22.124 1.00 68.25 300 TYR A CA 1
ATOM 2421 C C . TYR A 1 300 ? -7.839 -25.468 20.919 1.00 68.25 300 TYR A C 1
ATOM 2423 O O . TYR A 1 300 ? -8.973 -25.345 20.456 1.00 68.25 300 TYR A O 1
ATOM 2431 N N . GLN A 1 301 ? -6.956 -26.332 20.422 1.00 63.91 301 GLN A N 1
ATOM 2432 C CA . GLN A 1 301 ? -7.312 -27.295 19.389 1.00 63.91 301 GLN A CA 1
ATOM 2433 C C . GLN A 1 301 ? -8.249 -28.348 19.988 1.00 63.91 301 GLN A C 1
ATOM 2435 O O . GLN A 1 301 ? -7.866 -29.092 20.893 1.00 63.91 301 GLN A O 1
ATOM 2440 N N . VAL A 1 302 ? -9.476 -28.431 19.474 1.00 63.25 302 VAL A N 1
ATOM 2441 C CA . VAL A 1 302 ? -10.407 -29.511 19.812 1.00 63.25 302 VAL A CA 1
ATOM 2442 C C . VAL A 1 302 ? -10.337 -30.557 18.697 1.00 63.25 302 VAL A C 1
ATOM 2444 O O . VAL A 1 302 ? -10.683 -30.242 17.557 1.00 63.25 302 VAL A O 1
ATOM 2447 N N . PRO A 1 303 ? -9.878 -31.791 18.978 1.00 65.38 303 PRO A N 1
ATOM 2448 C CA . PRO A 1 303 ? -9.896 -32.865 17.993 1.00 65.38 303 PRO A CA 1
ATOM 2449 C C . PRO A 1 303 ? -11.321 -33.112 17.495 1.00 65.38 303 PRO A C 1
ATOM 2451 O O . PRO A 1 303 ? -12.252 -33.177 18.298 1.00 65.38 303 PRO A O 1
ATOM 2454 N N . VAL A 1 304 ? -11.485 -33.297 16.183 1.00 61.84 304 VAL A N 1
ATOM 2455 C CA . VAL A 1 304 ? -12.792 -33.528 15.537 1.00 61.84 304 VAL A CA 1
ATOM 2456 C C . VAL A 1 304 ? -13.534 -34.714 16.163 1.00 61.84 304 VAL A C 1
ATOM 2458 O O . VAL A 1 304 ? -14.751 -34.666 16.331 1.00 61.84 304 VAL A O 1
ATOM 2461 N N . ASP A 1 305 ? -12.799 -35.734 16.605 1.00 65.88 305 ASP A N 1
ATOM 2462 C CA . ASP A 1 305 ? -13.352 -36.929 17.250 1.00 65.88 305 ASP A CA 1
ATOM 2463 C C . ASP A 1 305 ? -14.049 -36.622 18.587 1.00 65.88 305 ASP A C 1
ATOM 2465 O O . ASP A 1 305 ? -14.897 -37.392 19.034 1.00 65.88 305 ASP A O 1
ATOM 2469 N N . LYS A 1 306 ? -13.727 -35.482 19.216 1.00 54.09 306 LYS A N 1
ATOM 2470 C CA . LYS A 1 306 ? -14.345 -35.011 20.464 1.00 54.09 306 LYS A CA 1
ATOM 2471 C C . LYS A 1 306 ? -15.553 -34.090 20.258 1.00 54.09 306 LYS A C 1
ATOM 2473 O O . LYS A 1 306 ? -16.232 -33.801 21.233 1.00 54.09 306 LYS A O 1
ATOM 2478 N N . LEU A 1 307 ? -15.836 -33.641 19.031 1.00 54.69 307 LEU A N 1
ATOM 2479 C CA . LEU A 1 307 ? -16.993 -32.782 18.710 1.00 54.69 307 LEU A CA 1
ATOM 2480 C C . LEU A 1 307 ? -18.252 -33.577 18.314 1.00 54.69 307 LEU A C 1
ATOM 2482 O O . LEU A 1 307 ? -19.285 -32.983 18.030 1.00 54.69 307 LEU A O 1
ATOM 2486 N N . ARG A 1 308 ? -18.167 -34.914 18.253 1.00 48.72 308 ARG A N 1
ATOM 2487 C CA . ARG A 1 308 ? -19.264 -35.811 17.838 1.00 48.72 308 ARG A CA 1
ATOM 2488 C C . ARG A 1 308 ? -20.034 -36.463 19.004 1.00 48.72 308 ARG A C 1
ATOM 2490 O O . ARG A 1 308 ? -20.706 -37.467 18.774 1.00 48.72 308 ARG A O 1
ATOM 2497 N N . GLN A 1 309 ? -19.933 -35.934 20.225 1.00 37.84 309 GLN A N 1
ATOM 2498 C CA . GLN A 1 309 ? -20.780 -36.310 21.372 1.00 37.84 309 GLN A CA 1
ATOM 2499 C C . GLN A 1 309 ? -21.752 -35.181 21.692 1.00 37.84 309 GLN A C 1
ATOM 2501 O O . GLN A 1 309 ? -22.899 -35.508 22.063 1.00 37.84 309 GLN A O 1
#

Nearest PDB structures (foldseek):
  7rsk-assembly1_A  TM=9.040E-01  e=4.681E-28  Bacteroides cellulosilyticus DSM 14838
  6b6l-assembly2_B  TM=9.349E-01  e=1.447E-24  Bacteroides cellulosilyticus DSM 14838
  6b6l-assembly1_A  TM=9.325E-01  e=1.283E-24  Bacteroides cellulosilyticus DSM 14838
  5t9a-assembly2_B  TM=8.239E-01  e=6.746E-19  Bacteroides uniformis
  6hpd-assembly1_A  TM=7.945E-01  e=8.060E-09  Formosa agariphila KMM 3901

Secondary structure (DSSP, 8-state):
-HHHHHHHH-TTS----EE--SSS-GGGGHHHHTTSSSEEEES-GGGHHHHHHH-TT--EEEEEE-GGGHHHHHHHHHH-TTEEEEEES-SB-EESSTTTT-EEETTS--S-TTTS--TT--EE---SB-TTSPBPHHHHHHHHHH-SS--EEEEEEPPPPTT--EEE-TT----EES----TT-TTSEEEEEEEESSSEEEEEETTEEEEEEE-SGGGTTEEEEEEE--SSEEEEEEEETTEEEEEEEEE---S--EEEEEES-S---SSSS----EEEEEE-TT--B-SS--SPP-PPP--GGGS--

InterPro domains:
  IPR013783 Immunoglobulin-like fold [G3DSA:2.60.40.10] (176-253)
  IPR013783 Immunoglobulin-like fold [G3DSA:2.60.40.10] (255-300)
  IPR017853 Glycoside hydrolase superfamily [SSF51445] (2-131)
  IPR032311 Domain of unknown function DUF4982 [PF16355] (187-245)
  IPR051913 Glycosyl Hydrolase 2 Domain-Containing Protein [PTHR42732] (3-289)

Foldseek 3Di:
DVLVVCCVVPVPDWFEDADDDDPDDPCVCVVVQVSTPAYEYAQPLVCVVVVCVVPVNHQYEDPEHALVCLLVQLCSCVVDPSYPYHQYPDQEKDFDLFQAQDKDKPVADDDHSVPDDRPPRGIHPLHCAYPLRHGDVSVVLNCVSPHDPDFKDKKWFDDADPPIDIDTDRRYDGDIGLALADPPQAQHWTKMKMAGPAQKKWKDDPNHTQDMDGQDVVVVSMDIGTDGRDFAKIWIFGDDPNDTDDIDMHHHFDDFDDWDWDWPDPDWDPPVPTDIDIDIFGGHPVRHGDPDDPDDDDDDDDPPVNVPD

Radius of gyration: 23.33 Å; Cα contacts (8 Å, |Δi|>4): 598; chains: 1; bounding box: 50×58×56 Å

Solvent-accessible surface area (backbone atoms only — not comparable to full-atom values): 17951 Å² total; per-residue (Å²): 109,71,59,60,56,46,44,71,76,45,71,90,59,78,46,66,58,74,45,71,76,92,88,64,72,73,70,75,46,48,73,59,42,71,67,33,67,34,34,26,22,33,74,43,59,88,48,49,69,64,46,36,76,76,41,71,86,54,38,33,31,26,56,30,31,48,54,72,44,49,62,66,53,49,51,49,34,75,74,29,93,48,32,78,46,76,33,56,44,31,65,52,25,48,81,42,70,33,32,35,16,34,66,37,44,72,84,50,85,79,80,52,44,90,78,49,90,50,81,88,45,61,27,24,54,25,27,26,15,42,84,87,70,48,73,38,62,67,34,56,50,51,43,43,76,81,42,83,90,56,52,70,45,63,34,24,42,66,68,63,58,84,96,38,44,74,45,72,33,88,33,16,65,80,61,52,38,83,57,46,64,62,89,91,36,73,67,38,77,35,49,36,40,35,34,29,72,32,59,26,37,37,38,25,50,73,86,39,80,74,50,73,42,58,12,38,78,93,43,69,26,33,38,79,43,83,40,66,37,68,85,46,44,39,36,43,30,32,24,58,98,87,39,82,77,48,75,39,78,35,52,38,40,65,67,83,67,40,81,45,79,46,58,81,48,96,75,78,60,97,73,90,75,64,81,66,58,66,46,79,43,45,13,14,89,88,64,39,66,48,92,81,66,92,68,88,83,86,82,78,89,74,60,72,85,72,73,80,121

Mean predicted aligned error: 4.85 Å

Organism: NCBI:txid990